Protein 1OZ2 (pdb70)

Nearest PDB structures (foldseek):
  2rhy-assembly1_A  TM=1.001E+00  e=2.347E-65  Homo sapiens
  2rjf-assembly1_A  TM=9.949E-01  e=1.001E-65  Homo sapiens
  2ri3-assembly1_A  TM=1.001E+00  e=9.176E-65  Homo sapiens
  2ri5-assembly1_A  TM=9.979E-01  e=1.183E-63  Homo sapiens
  2rhz-assembly1_A  TM=9.987E-01  e=1.485E-63  Homo sapiens

Organism: Homo sapiens (NCBI:txid9606)

GO terms:
  GO:0140128 histone H1 reader activity (F, IDA)
  GO:0140005 histone H4K20me2 reader activity (F, IDA)
  GO:0160267 histone H1K26me1 reader activity (F, IDA)
  GO:0160268 histone H1K26me2 reader activity (F, IDA)
  GO:0005515 protein binding (F, IPI)
  GO:0005654 nucleoplasm (C, TAS)
  GO:0005654 nucleoplasm (C, IDA)
  GO:0016604 nuclear body (C, IDA)
  GO:0005634 nucleus (C, IDA)
  GO:0031507 heterochromatin formation (P, IDA)
  GO:0045892 negative regulation of DNA-templated transcription (P, IMP)
  GO:0000785 chromatin (C, IDA)
  GO:0000793 condensed chromosome (C, IDA)
  GO:0003682 chromatin binding (F, IDA)
  GO:0031491 nucleosome binding (F, IDA)
  GO:0045652 regulation of megakaryocyte differentiation (P, IDA)
  GO:0045892 negative regulation of DNA-templated transcription (P, IDA)
  GO:0140719 constitutive heterochromatin formation (P, IDA)
  GO:0030097 hemopoiesis (P, IEP)
  GO:0006325 chromatin organization (P, IDA)

InterPro domains:
  IPR002515 Zinc finger, C2H2C-type [PF01530] (621-649)
  IPR002515 Zinc finger, C2H2C-type [PS51802] (613-656)
  IPR004092 Mbt repeat domain [PF02820] (310-378)
  IPR004092 Mbt repeat domain [PF02820] (417-484)
  IPR004092 Mbt repeat domain [PF02820] (521-587)
  IPR004092 Mbt repeat domain [PS51079] (274-374)
  IPR004092 Mbt repeat domain [PS51079] (382-481)
  IPR004092 Mbt repeat domain [PS51079] (490-585)
  IPR004092 Mbt repeat domain [SM00561] (274-374)
  IPR004092 Mbt repeat domain [SM00561] (382-481)
  IPR004092 Mbt repeat domain [SM00561] (490-585)
  IPR036060 Zinc finger, C2H2C-type superfamily [SSF103637] (619-657)
  IPR047361 Lethal(3)malignant brain tumor-like protein 1, first MBT repeat [cd20131] (293-401)
  IPR047362 Lethal(3)malignant brain tumor-like protein 1, third MBT repeat [cd20137] (513-587)
  IPR050548 Polycomb group and chromatin remodeling factors [PTHR12247] (184-776)

B-factor: mean 22.18, std 12.82, range [8.25, 94.45]

Structure (mmCIF, N/CA/C/O backbone):
data_1OZ2
#
_entry.id   1OZ2
#
_cell.length_a   86.680
_cell.length_b   93.403
_cell.length_c   58.578
_cell.angle_alpha   90.00
_cell.angle_beta   90.00
_cell.angle_gamma   90.00
#
_symmetry.space_group_name_H-M   'P 21 21 2'
#
loop_
_entity.id
_entity.type
_entity.pdbx_description
1 polymer 'Lethal(3)malignant brain tumor-like protein'
2 non-polymer 'SULFATE ION'
3 non-polymer '2-(N-MORPHOLINO)-ETHANESULFONIC ACID'
4 water water
#
loop_
_atom_site.group_PDB
_atom_site.id
_atom_site.type_symbol
_atom_site.label_atom_id
_atom_site.label_alt_id
_atom_site.label_comp_id
_atom_site.label_asym_id
_atom_site.label_entity_id
_atom_site.label_seq_id
_atom_site.pdbx_PDB_ins_code
_atom_site.Cartn_x
_atom_site.Cartn_y
_atom_site.Cartn_z
_atom_site.occupancy
_atom_site.B_iso_or_equiv
_atom_site.auth_seq_id
_atom_site.auth_comp_id
_atom_site.auth_asym_id
_atom_site.auth_atom_id
_atom_site.pdbx_PDB_model_num
ATOM 1 N N . GLU A 1 8 ? -26.138 15.168 0.193 1.00 39.10 204 GLU A N 1
ATOM 2 C CA . GLU A 1 8 ? -26.129 14.098 1.226 1.00 38.42 204 GLU A CA 1
ATOM 3 C C . GLU A 1 8 ? -24.729 13.965 1.844 1.00 36.58 204 GLU A C 1
ATOM 4 O O . GLU A 1 8 ? -24.367 12.922 2.406 1.00 37.23 204 GLU A O 1
ATOM 10 N N . CYS A 1 9 ? -23.953 15.043 1.762 1.00 33.65 205 CYS A N 1
ATOM 11 C CA . CYS A 1 9 ? -22.560 14.983 2.180 1.00 31.52 205 CYS A CA 1
ATOM 12 C C . CYS A 1 9 ? -22.449 15.082 3.686 1.00 27.57 205 CYS A C 1
ATOM 13 O O . CYS A 1 9 ? -23.291 15.674 4.356 1.00 26.61 205 CYS A O 1
ATOM 16 N N . TRP A 1 10 ? -21.379 14.515 4.223 1.00 24.24 206 TRP A N 1
ATOM 17 C CA . TRP A 1 10 ? -21.212 14.457 5.664 1.00 20.96 206 TRP A CA 1
ATOM 18 C C . TRP A 1 10 ? -20.864 15.822 6.219 1.00 18.74 206 TRP A C 1
ATOM 19 O O . TRP A 1 10 ? -19.989 16.504 5.709 1.00 19.90 206 TRP A O 1
ATOM 30 N N . SER A 1 11 ? -21.533 16.232 7.296 1.00 15.97 207 SER A N 1
ATOM 31 C CA . SER A 1 11 ? -21.173 17.435 8.003 1.00 15.52 207 SER A CA 1
ATOM 32 C C . SER A 1 11 ? -21.215 17.227 9.510 1.00 14.05 207 SER A C 1
ATOM 33 O O . SER A 1 11 ? -22.025 16.464 10.023 1.00 13.05 207 SER A O 1
ATOM 36 N N . TRP A 1 12 ? -20.328 17.921 10.201 1.00 14.95 208 TRP A N 1
ATOM 37 C CA . TRP A 1 12 ? -20.365 17.904 11.652 1.00 14.32 208 TRP A CA 1
ATOM 38 C C . TRP A 1 12 ? -21.686 18.377 12.204 1.00 15.41 208 TRP A C 1
ATOM 39 O O . TRP A 1 12 ? -22.223 17.755 13.120 1.00 14.61 208 TRP A O 1
ATOM 50 N N . GLU A 1 13 ? -22.228 19.477 11.661 1.00 15.67 209 GLU A N 1
ATOM 51 C CA . GLU A 1 13 ? -23.468 20.057 12.156 1.00 17.45 209 GLU A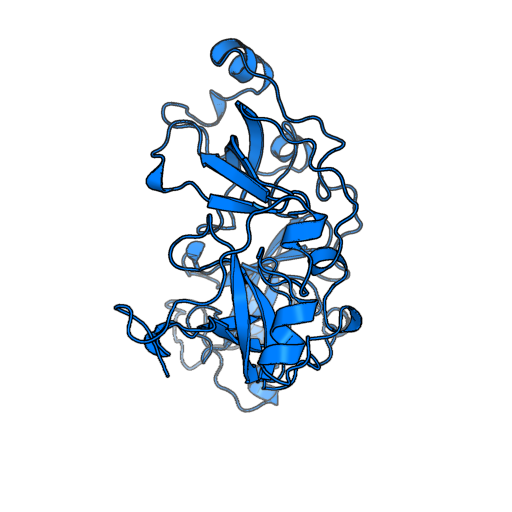 CA 1
ATOM 52 C C . GLU A 1 13 ? -24.575 19.009 12.131 1.00 15.88 209 GLU A C 1
ATOM 53 O O . GLU A 1 13 ? -25.305 18.812 13.118 1.00 16.48 209 GLU A O 1
ATOM 59 N N . SER A 1 14 ? -24.644 18.252 11.048 1.00 14.85 210 SER A N 1
ATOM 60 C CA . SER A 1 14 ? -25.715 17.289 10.922 1.00 14.76 210 SER A CA 1
ATOM 61 C C . SER A 1 14 ? -25.470 16.101 11.821 1.00 14.26 210 SER A C 1
ATOM 62 O O . SER A 1 14 ? -26.389 15.528 12.395 1.00 15.11 210 SER A O 1
ATOM 65 N N . TYR A 1 15 ? -24.209 15.683 11.909 1.00 13.16 211 TYR A N 1
ATOM 66 C CA . TYR A 1 15 ? -23.877 14.546 12.751 1.00 11.83 211 TYR A CA 1
ATOM 67 C C . TYR A 1 15 ? -24.178 14.767 14.220 1.00 12.58 211 TYR A C 1
ATOM 68 O O . TYR A 1 15 ? -24.705 13.875 14.871 1.00 11.95 211 TYR A O 1
ATOM 77 N N . LEU A 1 16 ? -23.873 15.937 14.737 1.00 11.66 212 LEU A N 1
ATOM 78 C CA . LEU A 1 16 ? -24.181 16.265 16.119 1.00 12.40 212 LEU A CA 1
ATOM 79 C C . LEU A 1 16 ? -25.647 16.198 16.384 1.00 12.38 212 LEU A C 1
ATOM 80 O O . LEU A 1 16 ? -26.084 15.774 17.449 1.00 11.99 212 LEU A O 1
ATOM 85 N N . GLU A 1 17 ? -26.476 16.646 15.416 1.00 11.51 213 GLU A N 1
ATOM 86 C CA . GLU A 1 17 ? -27.900 16.540 15.574 1.00 12.24 213 GLU A CA 1
ATOM 87 C C . GLU A 1 17 ? -28.397 15.103 15.571 1.00 11.76 213 GLU A C 1
ATOM 88 O O . GLU A 1 17 ? -29.227 14.736 16.383 1.00 14.72 213 GLU A O 1
ATOM 94 N N . GLU A 1 18 ? -27.827 14.287 14.698 1.00 13.03 214 GLU A N 1
ATOM 95 C CA . GLU A 1 18 ? -28.205 12.891 14.581 1.00 13.21 214 GLU A CA 1
ATOM 96 C C . GLU A 1 18 ? -27.840 12.128 15.855 1.00 14.07 214 GLU A C 1
ATOM 97 O O . GLU A 1 18 ? -28.579 11.239 16.282 1.00 16.10 214 GLU A O 1
ATOM 103 N N . GLN A 1 19 ? -26.707 12.478 16.456 1.00 12.81 215 GLN A N 1
ATOM 104 C CA . GLN A 1 19 ? -26.148 11.732 17.571 1.00 13.23 215 GLN A CA 1
ATOM 105 C C . GLN A 1 19 ? -26.503 12.293 18.953 1.00 13.15 215 GLN A C 1
ATOM 106 O O . GLN A 1 19 ? -26.207 11.666 19.977 1.00 13.73 215 GLN A O 1
ATOM 112 N N . LYS A 1 20 ? -27.097 13.489 18.947 1.00 12.07 216 LYS A N 1
ATOM 113 C CA . LYS A 1 20 ? -27.304 14.314 20.159 1.00 11.43 216 LYS A CA 1
ATOM 114 C C . LYS A 1 20 ? -25.969 14.392 20.903 1.00 10.92 216 LYS A C 1
ATOM 115 O O . LYS A 1 20 ? -25.836 14.038 22.054 1.00 10.46 216 LYS A O 1
ATOM 121 N N . ALA A 1 21 ? -24.968 14.923 20.204 1.00 9.66 217 ALA A N 1
ATOM 122 C CA . ALA A 1 21 ? -23.616 14.964 20.705 1.00 10.03 217 ALA A CA 1
ATOM 123 C C . ALA A 1 21 ? -23.098 16.364 20.714 1.00 10.43 217 ALA A C 1
ATOM 124 O O . ALA A 1 21 ? -23.713 17.291 20.154 1.00 11.25 217 ALA A O 1
ATOM 126 N N . ILE A 1 22 ? -21.959 16.542 21.377 1.00 9.52 218 ILE A N 1
ATOM 127 C CA . ILE A 1 22 ? -21.268 17.833 21.431 1.00 11.44 218 ILE A CA 1
ATOM 128 C C . ILE A 1 22 ? -19.831 17.687 20.990 1.00 10.89 218 ILE A C 1
ATOM 129 O O . ILE A 1 22 ? -19.244 16.588 21.093 1.00 11.61 218 ILE A O 1
ATOM 134 N N . THR A 1 23 ? -19.246 18.791 20.530 1.00 12.00 219 THR A N 1
ATOM 135 C CA . THR A 1 23 ? -17.823 18.776 20.194 1.00 11.21 219 THR A CA 1
ATOM 136 C C . THR A 1 23 ? -17.008 19.241 21.378 1.00 11.48 219 THR A C 1
ATOM 137 O O . THR A 1 23 ? -17.471 19.984 22.228 1.00 12.46 219 THR A O 1
ATOM 141 N N . ALA A 1 24 ? -15.752 18.820 21.397 1.00 10.40 220 ALA A N 1
ATOM 142 C CA . ALA A 1 24 ? -14.756 19.490 22.232 1.00 10.67 220 ALA A CA 1
ATOM 143 C C . ALA A 1 24 ? -14.564 20.923 21.755 1.00 11.37 220 ALA A C 1
ATOM 144 O O . ALA A 1 24 ? -14.187 21.118 20.598 1.00 9.89 220 ALA A O 1
ATOM 146 N N . PRO A 1 25 ? -14.852 21.937 22.592 1.00 10.87 221 PRO A N 1
ATOM 147 C CA . PRO A 1 25 ? -14.574 23.302 22.194 1.00 10.66 221 PRO A CA 1
ATOM 148 C C . PRO A 1 25 ? -13.156 23.549 21.729 1.00 10.21 221 PRO A C 1
ATOM 149 O O . PRO A 1 25 ? -12.213 22.980 22.257 1.00 10.64 221 PRO A O 1
ATOM 153 N N . VAL A 1 26 ? -13.032 24.459 20.768 1.00 11.53 222 VAL A N 1
ATOM 154 C CA . VAL A 1 26 ? -11.744 24.916 20.276 1.00 11.54 222 VAL A CA 1
ATOM 155 C C . VAL A 1 26 ? -10.859 25.376 21.422 1.00 12.21 222 VAL A C 1
ATOM 156 O O . VAL A 1 26 ? -9.650 25.088 21.406 1.00 12.17 222 VAL A O 1
ATOM 160 N N . SER A 1 27 ? -11.424 25.990 22.459 1.00 11.51 223 SER A N 1
ATOM 161 C CA . SER A 1 27 ? -10.636 26.475 23.599 1.00 11.54 223 SER A CA 1
ATOM 162 C C . SER A 1 27 ? -9.898 25.424 24.393 1.00 12.49 223 SER A C 1
ATOM 163 O O . SER A 1 27 ? -8.970 25.736 25.144 1.00 14.56 223 SER A O 1
ATOM 166 N N . LEU A 1 28 ? -10.265 24.162 24.205 1.00 11.29 224 LEU A N 1
ATOM 167 C CA . LEU A 1 28 ? -9.600 23.061 24.926 1.00 12.13 224 LEU A CA 1
ATOM 168 C C . LEU A 1 28 ? -8.272 22.672 24.287 1.00 12.09 224 LEU A C 1
ATOM 169 O O . LEU A 1 28 ? -7.494 21.940 24.888 1.00 14.99 224 LEU A O 1
ATOM 174 N N . PHE A 1 29 ? -8.065 23.083 23.053 1.00 11.08 225 PHE A N 1
ATOM 175 C CA . PHE A 1 29 ? -6.897 22.716 22.249 1.00 10.88 225 PHE A CA 1
ATOM 176 C C . PHE A 1 29 ? -5.812 23.756 22.355 1.00 12.20 225 PHE A C 1
ATOM 177 O O . PHE A 1 29 ? -6.084 24.964 22.583 1.00 13.58 225 PHE A O 1
ATOM 185 N N . GLN A 1 30 ? -4.568 23.340 22.129 1.00 11.89 226 GLN A N 1
ATOM 186 C CA . GLN A 1 30 ? -3.498 24.300 21.902 1.00 13.79 226 GLN A CA 1
ATOM 187 C C . GLN A 1 30 ? -3.731 25.033 20.598 1.00 12.01 226 GLN A C 1
ATOM 188 O O . GLN A 1 30 ? -4.290 24.475 19.637 1.00 13.84 226 GLN A O 1
ATOM 194 N N . ASP A 1 31 ? -3.280 26.265 20.532 1.00 13.02 227 ASP A N 1
ATOM 195 C CA . ASP A 1 31 ? -3.411 27.054 19.320 1.00 14.72 227 ASP A CA 1
ATOM 196 C C . ASP A 1 31 ? -2.838 26.299 18.117 1.00 13.72 227 ASP A C 1
ATOM 197 O O . ASP A 1 31 ? -3.436 26.268 17.059 1.00 14.44 227 ASP A O 1
ATOM 202 N N . SER A 1 32 ? -1.719 25.618 18.276 1.00 12.64 228 SER A N 1
ATOM 203 C CA . SER A 1 32 ? -1.101 24.900 17.145 1.00 12.72 228 SER A CA 1
ATOM 204 C C . SER A 1 32 ? -1.911 23.720 16.643 1.00 11.87 228 SER A C 1
ATOM 205 O O . SER A 1 32 ? -1.826 23.362 15.475 1.00 12.69 228 SER A O 1
ATOM 208 N N . GLN A 1 33 ? -2.730 23.135 17.518 1.00 11.59 229 GLN A N 1
ATOM 209 C CA . GLN A 1 33 ? -3.633 22.042 17.098 1.00 11.77 229 GLN A CA 1
ATOM 210 C C . GLN A 1 33 ? -4.855 22.600 16.386 1.00 12.43 229 GLN A C 1
ATOM 211 O O . GLN A 1 33 ? -5.481 21.895 15.592 1.00 11.51 229 GLN A O 1
ATOM 217 N N . ALA A 1 34 ? -5.275 23.794 16.743 1.00 11.79 230 ALA A N 1
ATOM 218 C CA . ALA A 1 34 ? -6.528 24.344 16.270 1.00 12.62 230 ALA A CA 1
ATOM 219 C C . ALA A 1 34 ? -6.364 25.173 15.017 1.00 13.57 230 ALA A C 1
ATOM 220 O O . ALA A 1 34 ? -7.335 25.322 14.266 1.00 15.34 230 ALA A O 1
ATOM 222 N N . VAL A 1 35 ? -5.214 25.809 14.809 1.00 11.80 231 VAL A N 1
ATOM 223 C CA . VAL A 1 35 ? -5.069 26.799 13.747 1.00 12.64 231 VAL A CA 1
ATOM 224 C C . VAL A 1 35 ? -5.395 26.198 12.354 1.00 13.38 231 VAL A C 1
ATOM 225 O O . VAL A 1 35 ? -4.765 25.230 11.938 1.00 12.42 231 VAL A O 1
ATOM 229 N N . THR A 1 36 ? -6.351 26.811 11.642 1.00 13.75 232 THR A N 1
ATOM 230 C CA . THR A 1 36 ? -6.686 26.374 10.305 1.00 14.92 232 THR A CA 1
ATOM 231 C C . THR A 1 36 ? -6.445 27.374 9.198 1.00 16.02 232 THR A C 1
ATOM 232 O O . THR A 1 36 ? -6.573 27.002 8.032 1.00 17.65 232 THR A O 1
ATOM 236 N N . HIS A 1 37 ? -6.135 28.618 9.524 1.00 16.26 233 HIS A N 1
ATOM 237 C CA . HIS A 1 37 ? -5.992 29.642 8.487 1.00 17.43 233 HIS A CA 1
ATOM 238 C C . HIS A 1 37 ? -4.601 29.782 7.874 1.00 16.97 233 HIS A C 1
ATOM 239 O O . HIS A 1 37 ? -4.376 30.648 7.017 1.00 18.55 233 HIS A O 1
ATOM 246 N N . ASN A 1 38 ? -3.643 28.972 8.312 1.00 16.20 234 ASN A N 1
ATOM 247 C CA . ASN A 1 38 ? -2.312 29.090 7.755 1.00 16.40 234 ASN A CA 1
ATOM 248 C C . ASN A 1 38 ? -2.245 28.378 6.404 1.00 16.91 234 ASN A C 1
ATOM 249 O O . ASN A 1 38 ? -2.768 27.292 6.220 1.00 17.80 234 ASN A O 1
ATOM 254 N N . LYS A 1 39 ? -1.473 28.934 5.493 1.00 17.68 235 LYS A N 1
ATOM 255 C CA . LYS A 1 39 ? -1.235 28.285 4.228 1.00 18.68 235 LYS A CA 1
ATOM 256 C C . LYS A 1 39 ? -0.167 27.201 4.392 1.00 18.43 235 LYS A C 1
ATOM 257 O O . LYS A 1 39 ? 0.812 27.366 5.105 1.00 19.13 235 LYS A O 1
ATOM 263 N N . ASN A 1 40 ? -0.402 26.073 3.753 1.00 17.65 236 ASN A N 1
ATOM 264 C CA . ASN A 1 40 ? 0.641 25.038 3.592 1.00 16.86 236 ASN A CA 1
ATOM 265 C C . ASN A 1 40 ? 1.347 25.298 2.270 1.00 17.12 236 ASN A C 1
ATOM 266 O O . ASN A 1 40 ? 0.814 24.984 1.215 1.00 17.46 236 ASN A O 1
ATOM 271 N N . GLY A 1 41 ? 2.558 25.863 2.349 1.00 16.61 237 GLY A N 1
ATOM 272 C CA . GLY A 1 41 ? 3.347 26.229 1.194 1.00 18.33 237 GLY A CA 1
ATOM 273 C C . GLY A 1 41 ? 4.287 25.151 0.721 1.00 18.15 237 GLY A C 1
ATOM 274 O O . GLY A 1 41 ? 5.047 25.360 -0.235 1.00 19.70 237 GLY A O 1
ATOM 275 N N . PHE A 1 42 ? 4.313 24.010 1.407 1.00 17.04 238 PHE A N 1
ATOM 276 C CA . PHE A 1 42 ? 5.192 22.934 0.995 1.00 16.15 238 PHE A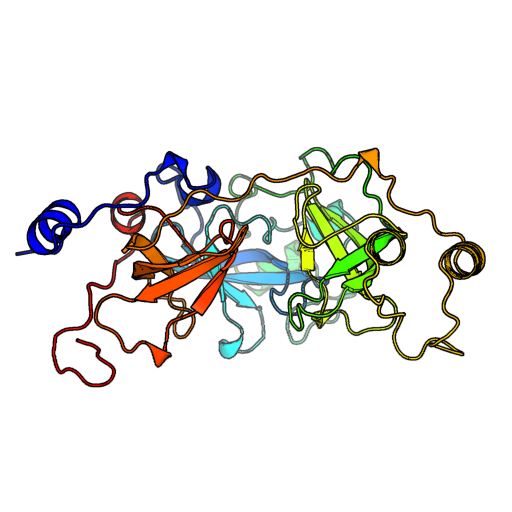 CA 1
ATOM 277 C C . PHE A 1 42 ? 4.662 22.313 -0.300 1.00 16.62 238 PHE A C 1
ATOM 278 O O . PHE A 1 42 ? 3.444 22.106 -0.486 1.00 17.72 238 PHE A O 1
ATOM 286 N N . LYS A 1 43 ? 5.582 21.939 -1.168 1.00 15.83 239 LYS A N 1
ATOM 287 C CA . LYS A 1 43 ? 5.244 21.314 -2.439 1.00 15.96 239 LYS A CA 1
ATOM 288 C C . LYS A 1 43 ? 6.017 20.023 -2.638 1.00 15.98 239 LYS A C 1
ATOM 289 O O . LYS A 1 43 ? 7.130 19.871 -2.152 1.00 14.06 239 LYS A O 1
ATOM 295 N N . LEU A 1 44 ? 5.439 19.110 -3.405 1.00 16.45 240 LEU A N 1
ATOM 296 C CA . LEU A 1 44 ? 6.060 17.852 -3.733 1.00 17.38 240 LEU A CA 1
ATOM 297 C C . LEU A 1 44 ? 7.476 18.090 -4.279 1.00 16.03 240 LEU A C 1
ATOM 298 O O . LEU A 1 44 ? 7.692 18.941 -5.142 1.00 17.00 240 LEU A O 1
ATOM 303 N N . GLY A 1 45 ? 8.442 17.372 -3.700 1.00 14.97 241 GLY A N 1
ATOM 304 C CA . GLY A 1 45 ? 9.820 17.355 -4.149 1.00 14.12 241 GLY A CA 1
ATOM 305 C C . GLY A 1 45 ? 10.743 18.298 -3.390 1.00 13.30 241 GLY A C 1
ATOM 306 O O . GLY A 1 45 ? 11.963 18.209 -3.553 1.00 14.23 241 GLY A O 1
ATOM 307 N N . MET A 1 46 ? 10.187 19.242 -2.642 1.00 12.11 242 MET A N 1
ATOM 308 C CA . MET A 1 46 ? 11.006 20.164 -1.854 1.00 11.92 242 MET A CA 1
ATOM 309 C C . MET A 1 46 ? 11.827 19.396 -0.836 1.00 11.04 242 MET A C 1
ATOM 310 O O . MET A 1 46 ? 11.349 18.440 -0.247 1.00 11.02 242 MET A O 1
ATOM 315 N N . LYS A 1 47 ? 13.034 19.840 -0.597 1.00 11.03 243 LYS A N 1
ATOM 316 C CA . LYS A 1 47 ? 13.916 19.188 0.340 1.00 10.86 243 LYS A CA 1
ATOM 317 C C . LYS A 1 47 ? 14.102 20.021 1.596 1.00 11.45 243 LYS A C 1
ATOM 318 O O . LYS A 1 47 ? 14.027 21.242 1.570 1.00 12.37 243 LYS A O 1
ATOM 324 N N . LEU A 1 48 ? 14.373 19.361 2.699 1.00 11.32 244 LEU A N 1
ATOM 325 C CA . LEU A 1 48 ? 14.530 20.046 3.986 1.00 11.44 244 LEU A CA 1
ATOM 326 C C . LEU A 1 48 ? 15.269 19.119 4.955 1.00 11.66 244 LEU A C 1
ATOM 327 O O . LEU A 1 48 ? 15.775 18.037 4.540 1.00 11.39 244 LEU A O 1
ATOM 332 N N . GLU A 1 49 ? 15.301 19.492 6.229 1.00 12.25 245 GLU A N 1
ATOM 333 C CA . GLU A 1 49 ? 15.979 18.725 7.261 1.00 11.82 245 GLU A CA 1
ATOM 334 C C . GLU A 1 49 ? 14.958 18.397 8.337 1.00 12.71 245 GLU A C 1
ATOM 335 O O . GLU A 1 49 ? 13.994 19.121 8.544 1.00 12.26 245 GLU A O 1
ATOM 341 N N . GLY A 1 50 ? 15.172 17.325 9.060 1.00 10.70 246 GLY A N 1
ATOM 342 C CA . GLY A 1 50 ? 14.250 17.045 10.170 1.00 11.63 246 GLY A CA 1
ATOM 343 C C . GLY A 1 50 ? 14.729 15.947 11.084 1.00 11.69 246 GLY A C 1
ATOM 344 O O . GLY A 1 50 ? 15.629 15.187 10.740 1.00 12.76 246 GLY A O 1
ATOM 345 N N . ILE A 1 51 ? 14.135 15.867 12.262 1.00 13.50 247 ILE A N 1
ATOM 346 C CA . ILE A 1 51 ? 14.420 14.785 13.164 1.00 13.81 247 ILE A CA 1
ATOM 347 C C . ILE A 1 51 ? 13.823 13.483 12.653 1.00 12.43 247 ILE A C 1
ATOM 348 O O . ILE A 1 51 ? 12.782 13.452 12.009 1.00 13.75 247 ILE A O 1
ATOM 353 N N . ASP A 1 52 ? 14.486 12.384 12.963 1.00 12.83 248 ASP A N 1
ATOM 354 C CA . ASP A 1 52 ? 13.869 11.077 12.806 1.00 12.00 248 ASP A CA 1
ATOM 355 C C . ASP A 1 52 ? 12.923 10.885 13.968 1.00 13.31 248 ASP A C 1
ATOM 356 O O . ASP A 1 52 ? 13.376 10.806 15.097 1.00 13.54 248 ASP A O 1
ATOM 361 N N . PRO A 1 53 ? 11.635 10.782 13.734 1.00 14.12 249 PRO A N 1
ATOM 362 C CA . PRO A 1 53 ? 10.678 10.717 14.874 1.00 15.79 249 PRO A CA 1
ATOM 363 C C . PRO A 1 53 ? 10.892 9.462 15.723 1.00 16.90 249 PRO A C 1
ATOM 364 O O . PRO A 1 53 ? 10.398 9.462 16.852 1.00 17.94 249 PRO A O 1
ATOM 368 N N . GLN A 1 54 ? 11.510 8.412 15.181 1.00 16.07 250 GLN A N 1
ATOM 369 C CA . GLN A 1 54 ? 11.768 7.222 15.985 1.00 17.62 250 GLN A CA 1
ATOM 370 C C . GLN A 1 54 ? 13.181 7.151 16.498 1.00 17.93 250 GLN A C 1
ATOM 371 O O . GLN A 1 54 ? 13.594 6.139 17.070 1.00 18.63 250 GLN A O 1
ATOM 377 N N . HIS A 1 55 ? 13.976 8.194 16.256 1.00 16.43 251 HIS A N 1
ATOM 378 C CA . HIS A 1 55 ? 15.345 8.282 16.763 1.00 15.35 251 HIS A CA 1
ATOM 379 C C . HIS A 1 55 ? 15.655 9.779 16.928 1.00 16.05 251 HIS A C 1
ATOM 380 O O . HIS A 1 55 ? 16.388 10.393 16.144 1.00 15.30 251 HIS A O 1
ATOM 387 N N . PRO A 1 56 ? 14.956 10.388 17.883 1.00 16.72 252 PRO A N 1
ATOM 388 C CA . PRO A 1 56 ? 14.764 11.830 17.871 1.00 16.37 252 PRO A CA 1
ATOM 389 C C . PRO A 1 56 ? 15.982 12.722 18.110 1.00 15.38 252 PRO A C 1
ATOM 390 O O . PRO A 1 56 ? 15.857 13.920 17.981 1.00 16.35 252 PRO A O 1
ATOM 394 N N . SER A 1 57 ? 17.129 12.140 18.427 1.00 14.39 253 SER A N 1
ATOM 395 C CA . SER A 1 57 ? 18.379 12.881 18.527 1.00 14.19 253 SER A CA 1
ATOM 396 C C . SER A 1 57 ? 19.039 13.088 17.173 1.00 14.92 253 SER A C 1
ATOM 397 O O . SER A 1 57 ? 20.031 13.820 17.092 1.00 16.53 253 SER A O 1
ATOM 400 N N . MET A 1 58 ? 18.546 12.390 16.143 1.00 13.95 254 MET A N 1
ATOM 401 C CA . MET A 1 58 ? 19.202 12.356 14.821 1.00 13.62 254 MET A CA 1
ATOM 402 C C . MET A 1 58 ? 18.454 13.195 13.780 1.00 12.74 254 MET A C 1
ATOM 403 O O . MET A 1 58 ? 17.217 13.223 13.762 1.00 14.19 254 MET A O 1
ATOM 408 N N . TYR A 1 59 ? 19.204 13.812 12.878 1.00 12.74 255 TYR A N 1
ATOM 409 C CA . TYR A 1 59 ? 18.684 14.685 11.848 1.00 12.48 255 TYR A CA 1
ATOM 410 C C . TYR A 1 59 ? 19.010 14.106 10.493 1.00 12.46 255 TYR A C 1
ATOM 411 O O . TYR A 1 59 ? 20.129 13.620 10.249 1.00 14.18 255 TYR A O 1
ATOM 420 N N . PHE A 1 60 ? 18.049 14.117 9.594 1.00 11.22 256 PHE A N 1
ATOM 421 C CA . PHE A 1 60 ? 18.213 13.581 8.229 1.00 11.22 256 PHE A CA 1
ATOM 422 C C . PHE A 1 60 ? 17.717 14.573 7.183 1.00 11.47 256 PHE A C 1
ATOM 423 O O . PHE A 1 60 ? 16.971 15.486 7.480 1.00 11.32 256 PHE A O 1
ATOM 431 N N . ILE A 1 61 ? 18.155 14.376 5.950 1.00 11.21 257 ILE A N 1
ATOM 432 C CA . ILE A 1 61 ? 17.589 15.016 4.764 1.00 11.26 257 ILE A CA 1
ATOM 433 C C . ILE A 1 61 ? 16.305 14.345 4.372 1.00 11.09 257 ILE A C 1
ATOM 434 O O . ILE A 1 61 ? 16.221 13.136 4.241 1.00 11.24 257 ILE A O 1
ATOM 439 N N . LEU A 1 62 ? 15.284 15.168 4.206 1.00 11.71 258 LEU A N 1
ATOM 440 C CA . LEU A 1 62 ? 13.922 14.767 3.884 1.00 10.81 258 LEU A CA 1
ATOM 441 C C . LEU A 1 62 ? 13.375 15.432 2.646 1.00 12.19 258 LEU A C 1
ATOM 442 O O . LEU A 1 62 ? 13.697 16.593 2.352 1.00 12.14 258 LEU A O 1
ATOM 447 N N . THR A 1 63 ? 12.492 14.734 1.961 1.00 10.23 259 THR A N 1
ATOM 448 C CA . THR A 1 63 ? 11.805 15.265 0.799 1.00 12.14 259 THR A CA 1
ATOM 449 C C . THR A 1 63 ? 10.321 15.180 1.060 1.00 12.00 259 THR A C 1
ATOM 450 O O . THR A 1 63 ? 9.803 14.191 1.595 1.00 11.63 259 THR A O 1
ATOM 454 N N . VAL A 1 64 ? 9.614 16.196 0.609 1.00 11.46 260 VAL A N 1
ATOM 455 C CA . VAL A 1 64 ? 8.151 16.191 0.597 1.00 11.47 260 VAL A CA 1
ATOM 456 C C . VAL A 1 64 ? 7.630 15.224 -0.443 1.00 13.19 260 VAL A C 1
ATOM 457 O O . VAL A 1 64 ? 7.821 15.395 -1.649 1.00 12.57 260 VAL A O 1
ATOM 461 N N . ALA A 1 65 ? 7.012 14.147 0.027 1.00 11.89 261 ALA A N 1
ATOM 462 C CA . ALA A 1 65 ? 6.491 13.119 -0.848 1.00 13.50 261 ALA A CA 1
ATOM 463 C C . ALA A 1 65 ? 5.037 13.245 -1.158 1.00 14.67 261 ALA A C 1
ATOM 464 O O . ALA A 1 65 ? 4.554 12.615 -2.107 1.00 16.30 261 ALA A O 1
ATOM 466 N N . GLU A 1 66 ? 4.302 13.985 -0.333 1.00 13.40 262 GLU A N 1
ATOM 467 C CA . GLU A 1 66 ? 2.873 14.163 -0.529 1.00 13.26 262 GLU A CA 1
ATOM 468 C C . GLU A 1 66 ? 2.439 15.374 0.266 1.00 12.85 262 GLU A C 1
ATOM 469 O O . GLU A 1 66 ? 2.958 15.602 1.345 1.00 11.98 262 GLU A O 1
ATOM 475 N N . VAL A 1 67 ? 1.464 16.096 -0.249 1.00 15.12 263 VAL A N 1
ATOM 476 C CA . VAL A 1 67 ? 0.863 17.191 0.476 1.00 16.57 263 VAL A CA 1
ATOM 477 C C . VAL A 1 67 ? -0.642 16.861 0.568 1.00 17.17 263 VAL A C 1
ATOM 478 O O . VAL A 1 67 ? -1.275 16.426 -0.429 1.00 18.25 263 VAL A O 1
ATOM 482 N N . CYS A 1 68 ? -1.222 17.084 1.749 1.00 15.66 264 CYS A N 1
ATOM 483 C CA . CYS A 1 68 ? -2.665 16.867 1.957 1.00 14.96 264 CYS A CA 1
ATOM 484 C C . CYS A 1 68 ? -3.149 17.896 2.992 1.00 12.80 264 CYS A C 1
ATOM 485 O O . CYS A 1 68 ? -2.787 17.794 4.168 1.00 12.65 264 CYS A O 1
ATOM 488 N N . GLY A 1 69 ? -3.927 18.881 2.575 1.00 12.89 265 GLY A N 1
ATOM 489 C CA . GLY A 1 69 ? -4.342 19.948 3.484 1.00 13.16 265 GLY A CA 1
ATOM 490 C C . GLY A 1 69 ? -3.118 20.615 4.104 1.00 13.04 265 GLY A C 1
ATOM 491 O O . GLY A 1 69 ? -2.215 21.080 3.378 1.00 14.24 265 GLY A O 1
ATOM 492 N N . TYR A 1 70 ? -3.139 20.655 5.428 1.00 11.80 266 TYR A N 1
ATOM 493 C CA . TYR A 1 70 ? -2.103 21.273 6.236 1.00 12.31 266 TYR A CA 1
ATOM 494 C C . TYR A 1 70 ? -1.074 20.253 6.650 1.00 12.90 266 TYR A C 1
ATOM 495 O O . TYR A 1 70 ? -0.259 20.561 7.527 1.00 12.97 266 TYR A O 1
ATOM 504 N N . ARG A 1 71 ? -1.067 19.090 6.000 1.00 11.99 267 ARG A N 1
ATOM 505 C CA . ARG A 1 71 ? -0.150 18.025 6.346 1.00 12.43 267 ARG A CA 1
ATOM 506 C C . ARG A 1 71 ? 0.776 17.721 5.165 1.00 13.22 267 ARG A C 1
ATOM 507 O O . ARG A 1 71 ? 0.474 18.014 3.996 1.00 13.62 267 ARG A O 1
ATOM 515 N N . LEU A 1 72 ? 1.867 17.052 5.485 1.00 12.70 268 LEU A N 1
ATOM 516 C CA . LEU A 1 72 ? 2.808 16.559 4.490 1.00 13.34 268 LEU A CA 1
ATOM 517 C C . LEU A 1 72 ? 3.404 15.258 4.893 1.00 11.07 268 LEU A C 1
ATOM 518 O O . LEU A 1 72 ? 3.612 14.998 6.085 1.00 12.44 268 LEU A O 1
ATOM 523 N N . ARG A 1 73 ? 3.635 14.418 3.876 1.00 11.01 269 ARG A N 1
ATOM 524 C CA . ARG A 1 73 ? 4.341 13.186 4.056 1.00 11.49 269 ARG A CA 1
ATOM 525 C C . ARG A 1 73 ? 5.791 13.396 3.654 1.00 12.17 269 ARG A C 1
ATOM 526 O O . ARG A 1 73 ? 6.066 13.889 2.563 1.00 12.94 269 ARG A O 1
ATOM 534 N N . LEU A 1 74 ? 6.690 13.011 4.557 1.00 10.94 270 LEU A N 1
ATOM 535 C CA . LEU A 1 74 ? 8.134 13.215 4.389 1.00 11.70 270 LEU A CA 1
ATOM 536 C C . LEU A 1 74 ? 8.807 11.880 4.167 1.00 11.87 270 LEU A C 1
ATOM 537 O O . LEU A 1 74 ? 8.463 10.872 4.809 1.00 11.78 270 LEU A O 1
ATOM 542 N N . HIS A 1 75 ? 9.777 11.897 3.250 1.00 11.02 271 HIS A N 1
ATOM 543 C CA . HIS A 1 75 ? 10.577 10.731 2.842 1.00 11.85 271 HIS A CA 1
ATOM 544 C C . HIS A 1 75 ? 11.999 10.932 3.187 1.00 11.43 271 HIS A C 1
ATOM 545 O O . HIS A 1 75 ? 12.560 11.987 2.942 1.00 11.78 271 HIS A O 1
ATOM 552 N N . PHE A 1 76 ? 12.637 9.914 3.742 1.00 10.62 272 PHE A N 1
ATOM 553 C CA . PHE A 1 76 ? 14.072 9.968 4.060 1.00 10.52 272 PHE A CA 1
ATOM 554 C C . PHE A 1 76 ? 14.860 9.721 2.775 1.00 11.04 272 PHE A C 1
ATOM 555 O O . PHE A 1 76 ? 14.903 8.605 2.258 1.00 11.73 272 PHE A O 1
ATOM 563 N N . ASP A 1 77 ? 15.504 10.741 2.224 1.00 11.87 273 ASP A N 1
ATOM 564 C CA . ASP A 1 77 ? 16.263 10.601 0.969 1.00 11.69 273 ASP A CA 1
ATOM 565 C C . ASP A 1 77 ? 17.189 9.387 0.987 1.00 12.11 273 ASP A C 1
ATOM 566 O O . ASP A 1 77 ? 18.023 9.255 1.897 1.00 12.13 273 ASP A O 1
ATOM 571 N N . GLY A 1 78 ? 17.041 8.575 -0.057 1.00 13.07 274 GLY A N 1
ATOM 572 C CA . GLY A 1 78 ? 17.836 7.391 -0.301 1.00 14.14 274 GLY A CA 1
ATOM 573 C C . GLY A 1 78 ? 17.360 6.111 0.339 1.00 15.57 274 GLY A C 1
ATOM 574 O O . GLY A 1 78 ? 17.794 5.035 -0.055 1.00 17.99 274 GLY A O 1
ATOM 575 N N . TYR A 1 79 ? 16.459 6.242 1.297 1.00 14.23 275 TYR A N 1
ATOM 576 C CA . TYR A 1 79 ? 16.017 5.100 2.088 1.00 13.27 275 TYR A CA 1
ATOM 577 C C . TYR A 1 79 ? 14.636 4.653 1.634 1.00 13.91 275 TYR A C 1
ATOM 578 O O . TYR A 1 79 ? 13.964 5.290 0.808 1.00 15.45 275 TYR A O 1
ATOM 587 N N . SER A 1 80 ? 14.169 3.551 2.213 1.00 15.04 276 SER A N 1
ATOM 588 C CA . SER A 1 80 ? 12.899 2.952 1.848 1.00 16.95 276 SER A CA 1
ATOM 589 C C . SER A 1 80 ? 11.710 3.852 2.174 1.00 15.84 276 SER A C 1
ATOM 590 O O . SER A 1 80 ? 11.726 4.564 3.195 1.00 15.60 276 SER A O 1
ATOM 593 N N . GLU A 1 81 ? 10.676 3.773 1.349 1.00 16.20 277 GLU A N 1
ATOM 594 C CA . GLU A 1 81 ? 9.397 4.443 1.594 1.00 17.03 277 GLU A CA 1
ATOM 595 C C . GLU A 1 81 ? 8.706 3.930 2.874 1.00 16.14 277 GLU A C 1
ATOM 596 O O . GLU A 1 81 ? 7.836 4.602 3.406 1.00 15.57 277 GLU A O 1
ATOM 602 N N . CYS A 1 82 ? 9.115 2.774 3.396 1.00 16.48 278 CYS A N 1
ATOM 603 C CA . CYS A 1 82 ? 8.524 2.293 4.636 1.00 17.57 278 CYS A CA 1
ATOM 604 C C . CYS A 1 82 ? 8.725 3.205 5.826 1.00 15.69 278 CYS A C 1
ATOM 605 O O . CYS A 1 82 ? 7.928 3.193 6.755 1.00 17.24 278 CYS A O 1
ATOM 608 N N . HIS A 1 83 ? 9.758 4.065 5.772 1.00 13.72 279 HIS A N 1
ATOM 609 C CA . HIS A 1 83 ? 10.043 4.975 6.847 1.00 12.30 279 HIS A CA 1
ATOM 610 C C . HIS A 1 83 ? 9.322 6.322 6.703 1.00 10.90 279 HIS A C 1
ATOM 611 O O . HIS A 1 83 ? 9.483 7.166 7.547 1.00 11.80 279 HIS A O 1
ATOM 618 N N . ASP A 1 84 ? 8.596 6.529 5.626 1.00 11.01 280 ASP A N 1
ATOM 619 C CA . ASP A 1 84 ? 7.883 7.798 5.433 1.00 11.38 280 ASP A CA 1
ATOM 620 C C . ASP A 1 84 ? 6.955 8.078 6.619 1.00 11.08 280 ASP A C 1
ATOM 621 O O . ASP A 1 84 ? 6.373 7.138 7.214 1.00 13.77 280 ASP A O 1
ATOM 626 N N . PHE A 1 85 ? 6.747 9.363 6.892 1.00 11.76 281 PHE A N 1
ATOM 627 C CA . PHE A 1 85 ? 5.959 9.765 8.010 1.00 10.93 281 PHE A CA 1
ATOM 628 C C . PHE A 1 85 ? 5.266 11.079 7.708 1.00 11.06 281 PHE A C 1
ATOM 629 O O . PHE A 1 85 ? 5.727 11.846 6.877 1.00 12.32 281 PHE A O 1
ATOM 637 N N . TRP A 1 86 ? 4.192 11.345 8.438 1.00 11.92 282 TRP A N 1
ATOM 638 C CA . TRP A 1 86 ? 3.388 12.521 8.277 1.00 12.38 282 TRP A CA 1
ATOM 639 C C . TRP A 1 86 ? 3.631 13.519 9.392 1.00 12.40 282 TRP A C 1
ATOM 640 O O . TRP A 1 86 ? 3.687 13.159 10.565 1.00 13.64 282 TRP A O 1
ATOM 651 N N . VAL A 1 87 ? 3.685 14.800 9.007 1.00 12.80 283 VAL A N 1
ATOM 652 C CA . VAL A 1 87 ? 3.699 15.922 9.930 1.00 12.86 283 VAL A CA 1
ATOM 653 C C . VAL A 1 87 ? 2.734 16.985 9.478 1.00 12.43 283 VAL A C 1
ATOM 654 O O . VAL A 1 87 ? 2.256 16.989 8.344 1.00 14.64 283 VAL A O 1
ATOM 658 N N . ASN A 1 88 ? 2.418 17.903 10.390 1.00 11.74 284 ASN A N 1
ATOM 659 C CA . ASN A 1 88 ? 1.708 19.083 10.009 1.00 11.65 284 ASN A CA 1
ATOM 660 C C . ASN A 1 88 ? 2.719 20.154 9.534 1.00 11.79 284 ASN A C 1
ATOM 661 O O . ASN A 1 88 ? 3.866 20.138 9.954 1.00 12.06 284 ASN A O 1
ATOM 666 N N . ALA A 1 89 ? 2.255 21.152 8.760 1.00 12.83 285 ALA A N 1
ATOM 667 C CA . ALA A 1 89 ? 3.120 22.174 8.209 1.00 12.41 285 ALA A CA 1
ATOM 668 C C . ALA A 1 89 ? 3.703 23.096 9.273 1.00 12.29 285 ALA A C 1
ATOM 669 O O . ALA A 1 89 ? 4.673 23.831 8.995 1.00 14.27 285 ALA A O 1
ATOM 671 N N . ASN A 1 90 ? 3.083 23.121 10.453 1.00 12.65 286 ASN A N 1
ATOM 672 C CA . ASN A 1 90 ? 3.610 23.851 11.614 1.00 12.28 286 ASN A CA 1
ATOM 673 C C . ASN A 1 90 ? 4.418 23.003 12.601 1.00 11.75 286 ASN A C 1
ATOM 674 O O . ASN A 1 90 ? 4.645 23.397 13.738 1.00 13.47 286 ASN A O 1
ATOM 679 N N . SER A 1 91 ? 4.890 21.855 12.155 1.00 12.34 287 SER A N 1
ATOM 680 C CA . SER A 1 91 ? 5.752 21.019 12.952 1.00 12.72 287 SER A CA 1
ATOM 681 C C . SER A 1 91 ? 6.996 21.746 13.377 1.00 13.31 287 SER A C 1
ATOM 682 O O . SER A 1 91 ? 7.664 22.346 12.555 1.00 13.54 287 SER A O 1
ATOM 685 N N . PRO A 1 92 ? 7.362 21.563 14.655 1.00 14.24 288 PRO A N 1
ATOM 686 C CA . PRO A 1 92 ? 8.659 22.045 15.147 1.00 16.06 288 PRO A CA 1
ATOM 687 C C . PRO A 1 92 ? 9.828 21.078 14.867 1.00 15.10 288 PRO A C 1
ATOM 688 O O . PRO A 1 92 ? 10.977 21.402 15.277 1.00 15.91 288 PRO A O 1
ATOM 692 N N . ASP A 1 93 ? 9.558 19.926 14.248 1.00 14.44 289 ASP A N 1
ATOM 693 C CA . ASP A 1 93 ? 10.544 18.860 14.066 1.00 13.97 289 ASP A CA 1
ATOM 694 C C . ASP A 1 93 ? 11.173 18.882 12.701 1.00 13.54 289 ASP A C 1
ATOM 695 O O . ASP A 1 93 ? 11.833 17.922 12.326 1.00 14.86 289 ASP A O 1
ATOM 700 N N . ILE A 1 94 ? 10.951 19.942 11.951 1.00 13.05 290 ILE A N 1
ATOM 701 C CA . ILE A 1 94 ? 11.508 20.088 10.615 1.00 12.60 290 ILE A CA 1
ATOM 702 C C . ILE A 1 94 ? 12.150 21.459 10.534 1.00 12.85 290 ILE A C 1
ATOM 703 O O . ILE A 1 94 ? 11.761 22.390 11.257 1.00 13.29 290 ILE A O 1
ATOM 708 N N . HIS A 1 95 ? 13.141 21.568 9.669 1.00 12.62 291 HIS A N 1
ATOM 709 C CA . HIS A 1 95 ? 13.939 22.798 9.560 1.00 13.19 291 HIS A CA 1
ATOM 710 C C . HIS A 1 95 ? 14.392 23.007 8.109 1.00 13.91 291 HIS A C 1
ATOM 711 O O . HIS A 1 95 ? 14.508 22.062 7.351 1.00 12.05 291 HIS A O 1
ATOM 718 N N . PRO A 1 96 ? 14.718 24.242 7.722 1.00 13.90 292 PRO A N 1
ATOM 719 C CA . PRO A 1 96 ? 15.135 24.526 6.352 1.00 13.50 292 PRO A CA 1
ATOM 720 C C . PRO A 1 96 ? 16.554 24.045 6.109 1.00 14.39 292 PRO A C 1
ATOM 721 O O . PRO A 1 96 ? 17.366 23.906 7.024 1.00 14.86 292 PRO A O 1
ATOM 725 N N . ALA A 1 97 ? 16.851 23.767 4.848 1.00 14.07 293 ALA A N 1
ATOM 726 C CA . ALA A 1 97 ? 18.223 23.459 4.455 1.00 13.94 293 ALA A CA 1
ATOM 727 C C . ALA A 1 97 ? 19.191 24.500 5.027 1.00 13.74 293 ALA A C 1
ATOM 728 O O . ALA A 1 97 ? 18.975 25.711 4.911 1.00 14.91 293 ALA A O 1
ATOM 730 N N . GLY A 1 98 ? 20.285 24.009 5.595 1.00 14.77 294 GLY A N 1
ATOM 731 C CA . GLY A 1 98 ? 21.278 24.867 6.197 1.00 15.50 294 GLY A CA 1
ATOM 732 C C . GLY A 1 98 ? 21.175 24.979 7.701 1.00 15.39 294 GLY A C 1
ATOM 733 O O . GLY A 1 98 ? 22.075 25.516 8.373 1.00 17.63 294 GLY A O 1
ATOM 734 N N . TRP A 1 99 ? 20.103 24.430 8.257 1.00 14.47 295 TRP A N 1
ATOM 735 C CA . TRP A 1 99 ? 19.880 24.603 9.687 1.00 14.65 295 TRP A CA 1
ATOM 736 C C . TRP A 1 99 ? 20.900 23.846 10.512 1.00 15.20 295 TRP A C 1
ATOM 737 O O . TRP A 1 99 ? 21.411 24.397 11.496 1.00 14.91 295 TRP A O 1
ATOM 748 N N . PHE A 1 100 ? 21.211 22.608 10.164 1.00 16.38 296 PHE A N 1
ATOM 749 C CA . PHE A 1 100 ? 22.118 21.843 11.033 1.00 17.22 296 PHE A CA 1
ATOM 750 C C . PHE A 1 100 ? 23.511 22.500 11.056 1.00 18.77 296 PHE A C 1
ATOM 751 O O . PHE A 1 100 ? 24.152 22.533 12.092 1.00 18.06 296 PHE A O 1
ATOM 759 N N . GLU A 1 101 ? 23.936 23.080 9.934 1.00 20.06 297 GLU A N 1
ATOM 760 C CA . GLU A 1 101 ? 25.246 23.715 9.862 1.00 22.46 297 GLU A CA 1
ATOM 761 C C . GLU A 1 101 ? 25.255 24.960 10.729 1.00 22.94 297 GLU A C 1
ATOM 762 O O . GLU A 1 101 ? 26.182 25.166 11.503 1.00 23.73 297 GLU A O 1
ATOM 768 N N . LYS A 1 102 ? 24.212 25.770 10.616 1.00 22.27 298 LYS A N 1
ATOM 769 C CA . LYS A 1 102 ? 24.100 27.015 11.350 1.00 22.71 298 LYS A CA 1
ATOM 770 C C . LYS A 1 102 ? 24.005 26.870 12.874 1.00 22.76 298 LYS A C 1
ATOM 771 O O . LYS A 1 102 ? 24.495 27.727 13.618 1.00 22.10 298 LYS A O 1
ATOM 777 N N . THR A 1 103 ? 23.426 25.758 13.335 1.00 21.02 299 THR A N 1
ATOM 778 C CA . THR A 1 103 ? 23.122 25.535 14.754 1.00 21.78 299 THR A CA 1
ATOM 779 C C . THR A 1 103 ? 24.073 24.542 15.415 1.00 21.76 299 THR A C 1
ATOM 780 O O . THR A 1 103 ? 23.893 24.245 16.589 1.00 24.66 299 THR A O 1
ATOM 784 N N . GLY A 1 104 ? 25.019 24.001 14.652 1.00 21.48 300 GLY A N 1
ATOM 785 C CA . GLY A 1 104 ? 26.021 23.062 15.141 1.00 21.27 300 GLY A CA 1
ATOM 786 C C . GLY A 1 104 ? 25.583 21.631 15.370 1.00 21.24 300 GLY A C 1
ATOM 787 O O . GLY A 1 104 ? 26.195 20.879 16.132 1.00 22.51 300 GLY A O 1
ATOM 788 N N . HIS A 1 105 ? 24.538 21.226 14.674 1.00 19.17 301 HIS A N 1
ATOM 789 C CA . HIS A 1 105 ? 24.073 19.841 14.734 1.00 18.65 301 HIS A CA 1
ATOM 790 C C . HIS A 1 105 ? 24.702 18.975 13.636 1.00 19.26 301 HIS A C 1
ATOM 791 O O . HIS A 1 105 ? 25.183 19.485 12.649 1.00 20.84 301 HIS A O 1
ATOM 798 N N . LYS A 1 106 ? 24.702 17.678 13.853 1.00 19.42 302 LYS A N 1
ATOM 799 C CA . LYS A 1 106 ? 25.208 16.680 12.926 1.00 20.67 302 LYS A CA 1
ATOM 800 C C . LYS A 1 106 ? 24.098 16.157 12.015 1.00 19.51 302 LYS A C 1
ATOM 801 O O . LYS A 1 106 ? 22.978 15.960 12.463 1.00 17.94 302 LYS A O 1
ATOM 807 N N . LEU A 1 107 ? 24.464 15.823 10.790 1.00 19.46 303 LEU A N 1
ATOM 808 C CA . LEU A 1 107 ? 23.582 15.175 9.806 1.00 19.65 303 LEU A CA 1
ATOM 809 C C . LEU A 1 107 ? 23.896 13.685 9.666 1.00 20.22 303 LEU A C 1
ATOM 810 O O . LEU A 1 107 ? 25.067 13.262 9.564 1.00 19.64 303 LEU A O 1
ATOM 815 N N . GLN A 1 108 ? 22.848 12.890 9.638 1.00 18.57 304 GLN A N 1
ATOM 816 C CA . GLN A 1 108 ? 22.875 11.497 9.175 1.00 19.19 304 GLN A CA 1
ATOM 817 C C . GLN A 1 108 ? 22.552 11.553 7.696 1.00 19.41 304 GLN A C 1
ATOM 818 O O . GLN A 1 108 ? 21.410 11.832 7.324 1.00 19.96 304 GLN A O 1
ATOM 824 N N . PRO A 1 109 ? 23.554 11.328 6.847 1.00 18.71 305 PRO A N 1
ATOM 825 C CA . PRO A 1 109 ? 23.435 11.653 5.422 1.00 18.28 305 PRO A CA 1
ATOM 826 C C . PRO A 1 109 ? 22.532 10.704 4.649 1.00 17.02 305 PRO A C 1
ATOM 827 O O . PRO A 1 109 ? 22.173 9.621 5.132 1.00 17.54 305 PRO A O 1
ATOM 831 N N . PRO A 1 110 ? 22.125 11.099 3.440 1.00 15.88 306 PRO A N 1
ATOM 832 C CA . PRO A 1 110 ? 21.301 10.208 2.613 1.00 15.68 306 PRO A CA 1
ATOM 833 C C . PRO A 1 110 ? 22.005 8.892 2.298 1.00 16.46 306 PRO A C 1
ATOM 834 O O . PRO A 1 110 ? 23.232 8.791 2.350 1.00 17.09 306 PRO A O 1
ATOM 838 N N . LYS A 1 111 ? 21.233 7.873 1.967 1.00 16.11 307 LYS A N 1
ATOM 839 C CA . LYS A 1 111 ? 21.818 6.571 1.656 1.00 18.79 307 LYS A CA 1
ATOM 840 C C . LYS A 1 111 ? 22.851 6.722 0.549 1.00 19.49 307 LYS A C 1
ATOM 841 O O . LYS A 1 111 ? 22.603 7.354 -0.488 1.00 19.89 307 LYS A O 1
ATOM 847 N N . GLY A 1 112 ? 23.999 6.117 0.783 1.00 21.08 308 GLY A N 1
ATOM 848 C CA . GLY A 1 112 ? 25.084 6.108 -0.183 1.00 21.77 308 GLY A CA 1
ATOM 849 C C . GLY A 1 112 ? 26.076 7.246 -0.009 1.00 22.68 308 GLY A C 1
ATOM 850 O O . GLY A 1 112 ? 27.065 7.289 -0.738 1.00 23.78 308 GLY A O 1
ATOM 851 N N . TYR A 1 113 ? 25.802 8.153 0.930 1.00 22.51 309 TYR A N 1
ATOM 852 C CA . TYR A 1 113 ? 26.659 9.299 1.243 1.00 22.46 309 TYR A CA 1
ATOM 853 C C . TYR A 1 113 ? 27.338 9.114 2.601 1.00 24.46 309 TYR A C 1
ATOM 854 O O . TYR A 1 113 ? 26.711 8.606 3.551 1.00 24.39 309 TYR A O 1
ATOM 863 N N . LYS A 1 114 ? 28.618 9.493 2.677 1.00 26.43 310 LYS A N 1
ATOM 864 C CA . LYS A 1 114 ? 29.303 9.741 3.937 1.00 28.63 310 LYS A CA 1
ATOM 865 C C . LYS A 1 114 ? 29.012 11.183 4.326 1.00 29.35 310 LYS A C 1
ATOM 866 O O . LYS A 1 114 ? 28.714 12.009 3.459 1.00 29.32 310 LYS A O 1
ATOM 872 N N . GLU A 1 115 ? 29.087 11.474 5.624 1.00 30.68 311 GLU A N 1
ATOM 873 C CA . GLU A 1 115 ? 28.660 12.762 6.165 1.00 32.09 311 GLU A CA 1
ATOM 874 C C . GLU A 1 115 ? 29.380 13.932 5.509 1.00 32.91 311 GLU A C 1
ATOM 875 O O . GLU A 1 115 ? 28.743 14.929 5.148 1.00 32.73 311 GLU A O 1
ATOM 881 N N . GLU A 1 116 ? 30.695 13.807 5.337 1.00 33.51 312 GLU A N 1
ATOM 882 C CA . GLU A 1 116 ? 31.470 14.906 4.740 1.00 33.83 312 GLU A CA 1
ATOM 883 C C . GLU A 1 116 ? 31.410 14.935 3.198 1.00 32.52 312 GLU A C 1
ATOM 884 O O . GLU A 1 116 ? 31.951 15.857 2.578 1.00 32.94 312 GLU A O 1
ATOM 890 N N . GLU A 1 117 ? 30.720 13.956 2.601 1.00 30.57 313 GLU A N 1
ATOM 891 C CA . GLU A 1 117 ? 30.374 13.935 1.17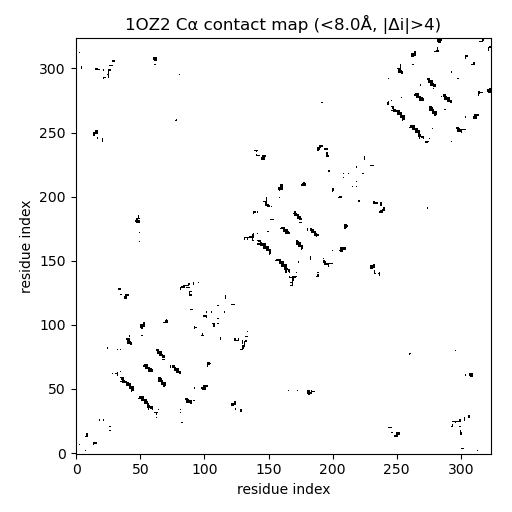2 1.00 29.43 313 GLU A CA 1
ATOM 892 C C . GLU A 1 117 ? 29.081 14.705 0.850 1.00 27.37 313 GLU A C 1
ATOM 893 O O . GLU A 1 117 ? 28.725 14.859 -0.337 1.00 27.78 313 GLU A O 1
ATOM 899 N N . PHE A 1 118 ? 28.366 15.148 1.895 1.00 25.35 314 PHE A N 1
ATOM 900 C CA . PHE A 1 118 ? 27.139 15.938 1.740 1.00 22.34 314 PHE A CA 1
ATOM 901 C C . PHE A 1 118 ? 27.371 17.449 1.852 1.00 21.55 314 PHE A C 1
ATOM 902 O O . PHE A 1 118 ? 27.925 17.949 2.826 1.00 21.92 314 PHE A O 1
ATOM 910 N N . SER A 1 119 ? 26.914 18.165 0.833 1.00 18.46 315 SER A N 1
ATOM 911 C CA . SER A 1 119 ? 26.861 19.607 0.835 1.00 18.95 315 SER A CA 1
ATOM 912 C C . SER A 1 119 ? 25.560 20.002 0.139 1.00 16.34 315 SER A C 1
ATOM 913 O O . SER A 1 119 ? 25.262 19.477 -0.917 1.00 15.65 315 SER A O 1
ATOM 916 N N . TRP A 1 120 ? 24.776 20.907 0.726 1.00 14.80 316 TRP A N 1
ATOM 917 C CA . TRP A 1 120 ? 23.475 21.266 0.153 1.00 13.35 316 TRP A CA 1
ATOM 918 C C . TRP A 1 120 ? 23.556 21.729 -1.307 1.00 12.51 316 TRP A C 1
ATOM 919 O O . TRP A 1 120 ? 22.760 21.331 -2.147 1.00 12.22 316 TRP A O 1
ATOM 930 N N . SER A 1 121 ? 24.496 22.599 -1.637 1.00 12.41 317 SER A N 1
ATOM 931 C CA . SER A 1 121 ? 24.504 23.141 -3.015 1.00 12.70 317 SER A CA 1
ATOM 932 C C . SER A 1 121 ? 24.737 22.041 -4.050 1.00 11.89 317 SER A C 1
ATOM 933 O O . SER A 1 121 ? 24.060 21.980 -5.099 1.00 12.16 317 SER A O 1
ATOM 936 N N . GLN A 1 122 ? 25.659 21.140 -3.756 1.00 11.71 318 GLN A N 1
ATOM 937 C CA . GLN A 1 122 ? 25.920 20.036 -4.661 1.00 12.90 318 GLN A CA 1
ATOM 938 C C . GLN A 1 122 ? 24.802 19.051 -4.667 1.00 11.28 318 GLN A C 1
ATOM 939 O O . GLN A 1 122 ? 24.471 18.482 -5.705 1.00 11.99 318 GLN A O 1
ATOM 945 N N . TYR A 1 123 ? 24.196 18.839 -3.507 1.00 12.13 319 TYR A N 1
ATOM 946 C CA . TYR A 1 123 ? 23.136 17.866 -3.448 1.00 11.03 319 TYR A CA 1
ATOM 947 C C . TYR A 1 123 ? 21.940 18.307 -4.267 1.00 11.66 319 TYR A C 1
ATOM 948 O O . TYR A 1 123 ? 21.309 17.494 -4.974 1.00 10.65 319 TYR A O 1
ATOM 957 N N . LEU A 1 124 ? 21.572 19.581 -4.168 1.00 11.42 320 LEU A N 1
ATOM 958 C CA . LEU A 1 124 ? 20.485 20.100 -4.987 1.00 12.13 320 LEU A CA 1
ATOM 959 C C . LEU A 1 124 ? 20.791 20.021 -6.479 1.00 13.06 320 LEU A C 1
ATOM 960 O O . LEU A 1 124 ? 19.900 19.798 -7.291 1.00 12.97 320 LEU A O 1
ATOM 965 N N . ARG A 1 125 ? 22.028 20.260 -6.875 1.00 13.25 321 ARG A N 1
ATOM 966 C CA . ARG A 1 125 ? 22.427 20.006 -8.262 1.00 13.24 321 ARG A CA 1
ATOM 967 C C . ARG A 1 125 ? 22.270 18.570 -8.696 1.00 14.25 321 ARG A C 1
ATOM 968 O O . ARG A 1 125 ? 21.696 18.287 -9.727 1.00 14.42 321 ARG A O 1
ATOM 976 N N . SER A 1 126 ? 22.747 17.652 -7.862 1.00 14.03 322 SER A N 1
ATOM 977 C CA . SER A 1 126 ? 22.691 16.212 -8.168 1.00 15.11 322 SER A CA 1
ATOM 978 C C . SER A 1 126 ? 21.273 15.720 -8.329 1.00 15.67 322 SER A C 1
ATOM 979 O O . SER A 1 126 ? 21.010 14.885 -9.198 1.00 18.25 322 SER A O 1
ATOM 982 N N . THR A 1 127 ? 20.374 16.180 -7.447 1.00 13.92 323 THR A N 1
ATOM 983 C CA . THR A 1 127 ? 19.001 15.715 -7.410 1.00 13.84 323 THR A CA 1
ATOM 984 C C . THR A 1 127 ? 18.048 16.580 -8.227 1.00 13.80 323 THR A C 1
ATOM 985 O O . THR A 1 127 ? 16.860 16.282 -8.304 1.00 14.22 323 THR A O 1
ATOM 989 N N . ARG A 1 128 ? 18.574 17.654 -8.790 1.00 13.73 324 ARG A N 1
ATOM 990 C CA . ARG A 1 128 ? 17.805 18.596 -9.614 1.00 14.16 324 ARG A CA 1
ATOM 991 C C . ARG A 1 128 ? 16.616 19.119 -8.868 1.00 13.79 324 ARG A C 1
ATOM 992 O O . ARG A 1 128 ? 15.517 19.219 -9.410 1.00 15.50 324 ARG A O 1
ATOM 1000 N N . ALA A 1 129 ? 16.832 19.463 -7.612 1.00 13.26 325 ALA A N 1
ATOM 1001 C CA . ALA A 1 129 ? 15.754 19.779 -6.703 1.00 13.71 325 ALA A CA 1
ATOM 1002 C C . ALA A 1 129 ? 15.907 21.163 -6.123 1.00 13.52 325 ALA A C 1
ATOM 1003 O O . ALA A 1 129 ? 16.923 21.831 -6.319 1.00 14.17 325 ALA A O 1
ATOM 1005 N N . GLN A 1 130 ? 14.900 21.581 -5.382 1.00 14.73 326 GLN A N 1
ATOM 1006 C CA . GLN A 1 130 ? 14.931 22.836 -4.641 1.00 15.61 326 GLN A CA 1
ATOM 1007 C C . GLN A 1 130 ? 14.699 22.566 -3.157 1.00 13.96 326 GLN A C 1
ATOM 1008 O O . GLN A 1 130 ? 13.988 21.667 -2.803 1.00 14.50 326 GLN A O 1
ATOM 1014 N N . ALA A 1 131 ? 15.332 23.372 -2.323 1.00 12.70 327 ALA A N 1
ATOM 1015 C CA . ALA A 1 131 ? 15.039 23.401 -0.896 1.00 12.75 327 ALA A CA 1
ATOM 1016 C C . ALA A 1 131 ? 13.775 24.153 -0.595 1.00 12.49 327 ALA A C 1
ATOM 1017 O O . ALA A 1 131 ? 13.488 25.214 -1.198 1.00 13.54 327 ALA A O 1
ATOM 1019 N N . ALA A 1 132 ? 12.978 23.592 0.321 1.00 12.33 328 ALA A N 1
ATOM 1020 C CA . ALA A 1 132 ? 11.818 24.300 0.857 1.00 13.62 328 ALA A CA 1
ATOM 1021 C C . ALA A 1 132 ? 12.278 25.674 1.348 1.00 14.26 328 ALA A C 1
ATOM 1022 O O . ALA A 1 132 ? 13.185 25.760 2.132 1.00 15.21 328 ALA A O 1
ATOM 1024 N N . PRO A 1 133 ? 11.648 26.753 0.911 1.00 16.38 329 PRO A N 1
ATOM 1025 C CA . PRO A 1 133 ? 12.053 28.062 1.416 1.00 17.14 329 PRO A CA 1
ATOM 1026 C C . PRO A 1 133 ? 11.925 28.240 2.918 1.00 17.37 329 PRO A C 1
ATOM 1027 O O . PRO A 1 133 ? 11.038 27.705 3.536 1.00 17.22 329 PRO A O 1
ATOM 1031 N N . LYS A 1 134 ? 12.800 29.055 3.488 1.00 17.72 330 LYS A N 1
ATOM 1032 C CA . LYS A 1 134 ? 12.906 29.295 4.923 1.00 19.76 330 LYS A CA 1
ATOM 1033 C C . LYS A 1 134 ? 11.624 29.861 5.546 1.00 21.83 330 LYS A C 1
ATOM 1034 O O . LYS A 1 134 ? 11.325 29.555 6.719 1.00 24.23 330 LYS A O 1
ATOM 1040 N N . HIS A 1 135 ? 10.872 30.637 4.773 1.00 24.69 331 HIS A N 1
ATOM 1041 C CA . HIS A 1 135 ? 9.650 31.272 5.323 1.00 27.34 331 HIS A CA 1
ATOM 1042 C C . HIS A 1 135 ? 8.462 30.296 5.504 1.00 28.37 331 HIS A C 1
ATOM 1043 O O . HIS A 1 135 ? 7.285 30.703 5.521 1.00 29.57 331 HIS A O 1
ATOM 1050 N N . LEU A 1 136 ? 8.759 29.006 5.610 1.00 28.45 332 LEU A N 1
ATOM 1051 C CA . LEU A 1 136 ? 7.734 28.021 5.945 1.00 27.65 332 LEU A CA 1
ATOM 1052 C C . LEU A 1 136 ? 7.889 27.431 7.326 1.00 27.99 332 LEU A C 1
ATOM 1053 O O . LEU A 1 136 ? 6.970 26.777 7.816 1.00 29.96 332 LEU A O 1
ATOM 1058 N N . PHE A 1 137 ? 9.009 27.637 7.979 1.00 28.93 333 PHE A N 1
ATOM 1059 C CA . PHE A 1 137 ? 9.319 26.854 9.157 1.00 29.01 333 PHE A CA 1
ATOM 1060 C C . PHE A 1 137 ? 9.108 27.582 10.506 1.00 32.70 333 PHE A C 1
ATOM 1061 O O . PHE A 1 137 ? 9.670 28.650 10.757 1.00 32.10 333 PHE A O 1
ATOM 1069 N N . VAL A 1 138 ? 8.332 26.991 11.412 1.00 35.06 334 VAL A N 1
ATOM 1070 C CA . VAL A 1 138 ? 8.153 27.634 12.720 1.00 37.09 334 VAL A CA 1
ATOM 1071 C C . VAL A 1 138 ? 9.438 27.523 13.591 1.00 38.99 334 VAL A C 1
ATOM 1072 O O . VAL A 1 138 ? 9.629 28.312 14.533 1.00 39.45 334 VAL A O 1
ATOM 1076 N N . SER A 1 139 ? 10.328 26.585 13.244 1.00 40.07 335 SER A N 1
ATOM 1077 C CA . SER A 1 139 ? 11.540 26.328 14.034 1.00 41.72 335 SER A CA 1
ATOM 1078 C C . SER A 1 139 ? 12.845 26.373 13.191 1.00 43.30 335 SER A C 1
ATOM 1079 O O . SER A 1 139 ? 13.103 25.525 12.325 1.00 42.64 335 SER A O 1
ATOM 1082 N N . GLN A 1 140 ? 13.665 27.393 13.434 1.00 45.11 336 GLN A N 1
ATOM 1083 C CA . GLN A 1 140 ? 14.948 27.504 12.732 1.00 46.84 336 GLN A CA 1
ATOM 1084 C C . GLN A 1 140 ? 16.022 28.183 13.600 1.00 47.83 336 GLN A C 1
ATOM 1085 O O . GLN A 1 140 ? 16.927 28.857 13.096 1.00 47.83 336 GLN A O 1
ATOM 1091 N N . SER A 1 141 ? 15.929 27.937 14.907 1.00 49.14 337 SER A N 1
ATOM 1092 C CA . SER A 1 141 ? 16.852 28.475 15.919 1.00 49.91 337 SER A CA 1
ATOM 1093 C C . SER A 1 141 ? 16.885 30.000 16.004 1.00 50.11 337 SER A C 1
ATOM 1094 O O . SER A 1 141 ? 17.949 30.603 16.191 1.00 50.35 337 SER A O 1
ATOM 1097 N N . HIS A 1 142 ? 15.703 30.603 15.887 1.00 50.34 338 HIS A N 1
ATOM 1098 C CA . HIS A 1 142 ? 15.508 32.054 16.041 1.00 50.54 338 HIS A CA 1
ATOM 1099 C C . HIS A 1 142 ? 14.733 32.406 17.340 1.00 50.26 338 HIS A C 1
ATOM 1100 O O . HIS A 1 142 ? 14.850 33.525 17.854 1.00 50.44 338 HIS A O 1
ATOM 1107 N N . SER A 1 143 ? 13.943 31.449 17.840 1.00 49.63 339 SER A N 1
ATOM 1108 C CA . SER A 1 143 ? 13.137 31.579 19.065 1.00 49.07 339 SER A CA 1
ATOM 1109 C C . SER A 1 143 ? 14.022 31.517 20.328 1.00 47.96 339 SER A C 1
ATOM 1110 O O . SER A 1 143 ? 15.121 30.921 20.296 1.00 48.03 339 SER A O 1
ATOM 1113 N N . PRO A 1 144 ? 13.547 32.108 21.438 1.00 46.06 340 PRO A N 1
ATOM 1114 C CA . PRO A 1 144 ? 14.312 32.100 22.700 1.00 44.31 340 PRO A CA 1
ATOM 1115 C C . PRO A 1 144 ? 14.393 30.697 23.305 1.00 41.72 340 PRO A C 1
ATOM 1116 O O . PRO A 1 144 ? 13.392 29.986 23.302 1.00 41.17 340 PRO A O 1
ATOM 1120 N N . PRO A 1 145 ? 15.548 30.306 23.826 1.00 38.65 341 PRO A N 1
ATOM 1121 C CA . PRO A 1 145 ? 15.687 28.952 24.380 1.00 36.43 341 PRO A CA 1
ATOM 1122 C C . PRO A 1 145 ? 14.772 28.732 25.596 1.00 33.20 341 PRO A C 1
ATOM 1123 O O . PRO A 1 145 ? 14.327 29.722 26.164 1.00 33.38 341 PRO A O 1
ATOM 1127 N N . PRO A 1 146 ? 14.524 27.481 26.002 1.00 28.78 342 PRO A N 1
ATOM 1128 C CA . PRO A 1 146 ? 13.698 27.171 27.174 1.00 26.57 342 PRO A CA 1
ATOM 1129 C C . PRO A 1 146 ? 14.435 27.629 28.438 1.00 24.95 342 PRO A C 1
ATOM 1130 O O . PRO A 1 146 ? 15.567 27.213 28.657 1.00 26.01 342 PRO A O 1
ATOM 1134 N N . LEU A 1 147 ? 13.796 28.446 29.261 1.00 21.84 343 LEU A N 1
ATOM 1135 C CA . LEU A 1 147 ? 14.516 29.090 30.332 1.00 21.76 343 LEU A CA 1
ATOM 1136 C C . LEU A 1 147 ? 14.982 28.060 31.345 1.00 17.73 343 LEU A C 1
ATOM 1137 O O . LEU A 1 147 ? 14.183 27.291 31.839 1.00 16.95 343 LEU A O 1
ATOM 1142 N N . GLY A 1 148 ? 16.284 28.033 31.610 1.00 15.77 344 GLY A N 1
ATOM 1143 C CA . GLY A 1 148 ? 16.826 27.186 32.658 1.00 15.00 344 GLY A CA 1
ATOM 1144 C C . GLY A 1 148 ? 17.235 25.785 32.282 1.00 14.97 344 GLY A C 1
ATOM 1145 O O . GLY A 1 148 ? 17.742 25.045 33.125 1.00 14.04 344 GLY A O 1
ATOM 1146 N N . PHE A 1 149 ? 16.985 25.384 31.041 1.00 13.92 345 PHE A N 1
ATOM 1147 C CA . PHE A 1 149 ? 17.351 24.047 30.539 1.00 13.89 345 PHE A CA 1
ATOM 1148 C C . PHE A 1 149 ? 18.524 24.202 29.572 1.00 14.69 345 PHE A C 1
ATOM 1149 O O . PHE A 1 149 ? 18.396 24.839 28.514 1.00 17.61 345 PHE A O 1
ATOM 1157 N N . GLN A 1 150 ? 19.684 23.660 29.950 1.00 12.78 346 GLN A N 1
ATOM 1158 C CA . GLN A 1 150 ? 20.892 23.689 29.132 1.00 11.92 346 GLN A CA 1
ATOM 1159 C C . GLN A 1 150 ? 21.399 22.302 28.945 1.00 11.66 346 GLN A C 1
ATOM 1160 O O . GLN A 1 150 ? 21.257 21.450 29.817 1.00 10.59 346 GLN A O 1
ATOM 1166 N N . VAL A 1 151 ? 22.010 22.063 27.794 1.00 10.62 347 VAL A N 1
ATOM 1167 C CA . VAL A 1 151 ? 22.662 20.817 27.547 1.00 11.04 347 VAL A CA 1
ATOM 1168 C C . VAL A 1 151 ? 23.633 20.454 28.698 1.00 10.68 347 VAL A C 1
ATOM 1169 O O . VAL A 1 151 ? 24.433 21.284 29.168 1.00 11.74 347 VAL A O 1
ATOM 1173 N N . GLY A 1 152 ? 23.483 19.225 29.150 1.00 11.12 348 GLY A N 1
ATOM 1174 C CA . GLY A 1 152 ? 24.308 18.684 30.201 1.00 10.01 348 GLY A CA 1
ATOM 1175 C C . GLY A 1 152 ? 23.681 18.649 31.565 1.00 10.74 348 GLY A C 1
ATOM 1176 O O . GLY A 1 152 ? 24.193 17.974 32.445 1.00 12.54 348 GLY A O 1
ATOM 1177 N N . MET A 1 153 ? 22.619 19.399 31.783 1.00 9.88 349 MET A N 1
ATOM 1178 C CA . MET A 1 153 ? 21.909 19.388 33.036 1.00 9.27 349 MET A CA 1
ATOM 1179 C C . MET A 1 153 ? 21.154 18.077 33.211 1.00 9.64 349 MET A C 1
ATOM 1180 O O . MET A 1 153 ? 20.726 17.439 32.230 1.00 10.88 349 MET A O 1
ATOM 1185 N N . LYS A 1 154 ? 20.934 17.716 34.460 1.00 9.88 350 LYS A N 1
ATOM 1186 C CA . LYS A 1 154 ? 20.254 16.465 34.788 1.00 9.63 350 LYS A CA 1
ATOM 1187 C C . LYS A 1 154 ? 18.915 16.667 35.483 1.00 8.99 350 LYS A C 1
ATOM 1188 O O . LYS A 1 154 ? 18.620 17.734 36.030 1.00 9.97 350 LYS A O 1
ATOM 1194 N N . LEU A 1 155 ? 18.038 15.661 35.349 1.00 9.89 351 LEU A N 1
ATOM 1195 C CA . LEU A 1 155 ? 16.672 15.724 35.814 1.00 8.48 351 LEU A CA 1
ATOM 1196 C C . LEU A 1 155 ? 16.151 14.274 35.935 1.00 8.56 351 LEU A C 1
ATOM 1197 O O . LEU A 1 155 ? 16.880 13.316 35.693 1.00 10.28 351 LEU A O 1
ATOM 1202 N N . GLU A 1 156 ? 14.918 14.169 36.398 1.00 10.16 352 GLU A N 1
ATOM 1203 C CA . GLU A 1 156 ? 14.199 12.908 36.486 1.00 11.02 352 GLU A CA 1
ATOM 1204 C C . GLU A 1 156 ? 13.103 12.934 35.424 1.00 11.81 352 GLU A C 1
ATOM 1205 O O . GLU A 1 156 ? 12.445 13.936 35.204 1.00 12.84 352 GLU A O 1
ATOM 1211 N N . ALA A 1 157 ? 12.929 11.842 34.689 1.00 12.28 353 ALA A N 1
ATOM 1212 C CA . ALA A 1 157 ? 11.921 11.823 33.635 1.00 12.94 353 ALA A CA 1
ATOM 1213 C C . ALA A 1 157 ? 11.238 10.463 33.511 1.00 13.56 353 ALA A C 1
ATOM 1214 O O . ALA A 1 157 ? 11.860 9.433 33.720 1.00 13.12 353 ALA A O 1
ATOM 1216 N N . VAL A 1 158 ? 9.959 10.532 33.142 1.00 14.00 354 VAL A N 1
ATOM 1217 C CA . VAL A 1 158 ? 9.133 9.343 32.858 1.00 14.36 354 VAL A CA 1
ATOM 1218 C C . VAL A 1 158 ? 9.645 8.760 31.559 1.00 14.72 354 VAL A C 1
ATOM 1219 O O . VAL A 1 158 ? 9.793 9.487 30.556 1.00 15.66 354 VAL A O 1
ATOM 1223 N N . ASP A 1 159 ? 9.816 7.446 31.536 1.00 17.12 355 ASP A N 1
ATOM 1224 C CA . ASP A 1 159 ? 10.020 6.743 30.244 1.00 17.22 355 ASP A CA 1
ATOM 1225 C C . ASP A 1 159 ? 8.688 6.615 29.550 1.00 19.84 355 ASP A C 1
ATOM 1226 O O . ASP A 1 159 ? 7.862 5.843 30.001 1.00 19.61 355 ASP A O 1
ATOM 1231 N N . ARG A 1 160 ? 8.499 7.408 28.496 1.00 22.18 356 ARG A N 1
ATOM 1232 C CA . ARG A 1 160 ? 7.218 7.529 27.810 1.00 24.83 356 ARG A CA 1
ATOM 1233 C C . ARG A 1 160 ? 6.829 6.225 27.190 1.00 26.03 356 ARG A C 1
ATOM 1234 O O . ARG A 1 160 ? 5.647 5.983 26.932 1.00 26.70 356 ARG A O 1
ATOM 1242 N N . MET A 1 161 ? 7.805 5.384 26.910 1.00 26.49 357 MET A N 1
ATOM 1243 C CA . MET A 1 161 ? 7.477 4.061 26.374 1.00 27.19 357 MET A CA 1
ATOM 1244 C C . MET A 1 161 ? 7.178 3.036 27.456 1.00 26.40 357 MET A C 1
ATOM 1245 O O . MET A 1 161 ? 6.643 1.946 27.177 1.00 26.89 357 MET A O 1
ATOM 1250 N N . ASN A 1 162 ? 7.544 3.356 28.694 1.00 24.85 358 ASN A N 1
ATOM 1251 C CA . ASN A 1 162 ? 7.348 2.501 29.855 1.00 23.67 358 ASN A CA 1
ATOM 1252 C C . A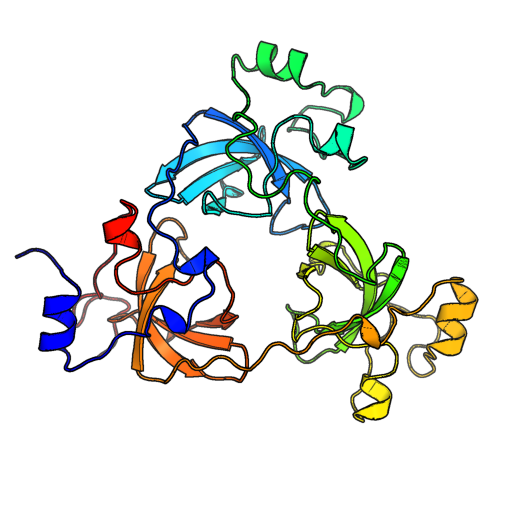SN A 1 162 ? 6.988 3.368 31.082 1.00 23.07 358 ASN A C 1
ATOM 1253 O O . ASN A 1 162 ? 7.825 3.550 32.007 1.00 22.98 358 ASN A O 1
ATOM 1258 N N . PRO A 1 163 ? 5.798 3.980 31.009 1.00 23.64 359 PRO A N 1
ATOM 1259 C CA . PRO A 1 163 ? 5.473 5.138 31.846 1.00 23.51 359 PRO A CA 1
ATOM 1260 C C . PRO A 1 163 ? 5.330 4.887 33.320 1.00 23.40 359 PRO A C 1
ATOM 1261 O O . PRO A 1 163 ? 5.126 5.839 34.042 1.00 24.26 359 PRO A O 1
ATOM 1265 N N . SER A 1 164 ? 5.491 3.653 33.770 1.00 22.72 360 SER A N 1
ATOM 1266 C CA . SER A 1 164 ? 5.563 3.376 35.193 1.00 22.62 360 SER A CA 1
ATOM 1267 C C . SER A 1 164 ? 6.934 3.764 35.800 1.00 21.93 360 SER A C 1
ATOM 1268 O O . SER A 1 164 ? 7.110 3.784 37.021 1.00 21.85 360 SER A O 1
ATOM 1271 N N . LEU A 1 165 ? 7.916 4.050 34.926 1.00 19.77 361 LEU A N 1
ATOM 1272 C CA . LEU A 1 165 ? 9.291 4.281 35.340 1.00 19.29 361 LEU A CA 1
ATOM 1273 C C . LEU A 1 165 ? 9.618 5.770 35.266 1.00 17.01 361 LEU A C 1
ATOM 1274 O O . LEU A 1 165 ? 9.314 6.436 34.271 1.00 18.05 361 LEU A O 1
ATOM 1279 N N . VAL A 1 166 ? 10.200 6.260 36.364 1.00 16.72 362 VAL A N 1
ATOM 1280 C CA . VAL A 1 166 ? 10.807 7.592 36.422 1.00 16.03 362 VAL A CA 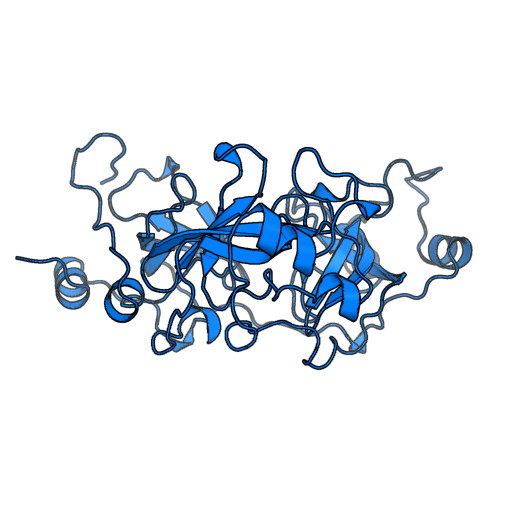1
ATOM 1281 C C . VAL A 1 166 ? 12.261 7.401 36.638 1.00 14.87 362 VAL A C 1
ATOM 1282 O O . VAL A 1 166 ? 12.685 6.715 37.534 1.00 16.16 362 VAL A O 1
ATOM 1286 N N . CYS A 1 167 ? 13.058 8.092 35.816 1.00 13.89 363 CYS A N 1
ATOM 1287 C CA . CYS A 1 167 ? 14.412 7.670 35.548 1.00 14.67 363 CYS A CA 1
ATOM 1288 C C . CYS A 1 167 ? 15.423 8.822 35.520 1.00 12.49 363 CYS A C 1
ATOM 1289 O O . CYS A 1 167 ? 15.080 9.969 35.229 1.00 13.73 363 CYS A O 1
ATOM 1292 N N . VAL A 1 168 ? 16.679 8.484 35.732 1.00 12.04 364 VAL A N 1
ATOM 1293 C CA . VAL A 1 168 ? 17.805 9.461 35.652 1.00 12.27 364 VAL A CA 1
ATOM 1294 C C . VAL A 1 168 ? 17.985 9.880 34.190 1.00 13.13 364 VAL A C 1
ATOM 1295 O O . VAL A 1 168 ? 18.135 9.018 33.311 1.00 13.57 364 VAL A O 1
ATOM 1299 N N . ALA A 1 169 ? 17.971 11.183 33.977 1.00 11.31 365 ALA A N 1
ATOM 1300 C CA . ALA A 1 169 ? 17.995 11.723 32.612 1.00 11.76 365 ALA A CA 1
ATOM 1301 C C . ALA A 1 169 ? 18.809 12.997 32.534 1.00 11.37 365 ALA A C 1
ATOM 1302 O O . ALA A 1 169 ? 19.161 13.603 33.525 1.00 11.32 365 ALA A O 1
ATOM 1304 N N . SER A 1 170 ? 19.133 13.325 31.305 1.00 11.33 366 SER A N 1
ATOM 1305 C CA . SER A 1 170 ? 19.914 14.509 30.974 1.00 11.21 366 SER A CA 1
ATOM 1306 C C . SER A 1 170 ? 19.278 15.246 29.826 1.00 11.99 366 SER A C 1
ATOM 1307 O O . SER A 1 170 ? 18.665 14.661 28.952 1.00 12.34 366 SER A O 1
ATOM 1310 N N . VAL A 1 171 ? 19.542 16.545 29.757 1.00 9.77 367 VAL A N 1
ATOM 1311 C CA . VAL A 1 171 ? 19.238 17.335 28.584 1.00 10.61 367 VAL A CA 1
ATOM 1312 C C . VAL A 1 171 ? 20.374 17.192 27.578 1.00 11.14 367 VAL A C 1
ATOM 1313 O O . VAL A 1 171 ? 21.518 17.489 27.907 1.00 12.79 367 VAL A O 1
ATOM 1317 N N . THR A 1 172 ? 20.096 16.770 26.345 1.00 11.53 368 THR A N 1
ATOM 1318 C CA . THR A 1 172 ? 21.220 16.525 25.402 1.00 12.36 368 THR A CA 1
ATOM 1319 C C . THR A 1 172 ? 21.136 17.396 24.163 1.00 13.37 368 THR A C 1
ATOM 1320 O O . THR A 1 172 ? 22.088 17.453 23.396 1.00 14.99 368 THR A O 1
ATOM 1324 N N . ASP A 1 173 ? 20.066 18.135 23.999 1.00 13.23 369 ASP A N 1
ATOM 1325 C CA . ASP A 1 173 ? 19.959 19.091 22.865 1.00 14.03 369 ASP A CA 1
ATOM 1326 C C . ASP A 1 173 ? 18.923 20.112 23.243 1.00 13.97 369 ASP A C 1
ATOM 1327 O O . ASP A 1 173 ? 18.007 19.825 24.039 1.00 13.68 369 ASP A O 1
ATOM 1332 N N . VAL A 1 174 ? 19.054 21.314 22.692 1.00 14.16 370 VAL A N 1
ATOM 1333 C CA . VAL A 1 174 ? 18.081 22.377 22.928 1.00 14.57 370 VAL A CA 1
ATOM 1334 C C . VAL A 1 174 ? 17.883 23.090 21.585 1.00 16.33 370 VAL A C 1
ATOM 1335 O O . VAL A 1 174 ? 18.847 23.471 20.937 1.00 16.14 370 VAL A O 1
ATOM 1339 N N . VAL A 1 175 ? 16.645 23.185 21.156 1.00 16.71 371 VAL A N 1
ATOM 1340 C CA . VAL A 1 175 ? 16.329 23.802 19.868 1.00 18.85 371 VAL A CA 1
ATOM 1341 C C . VAL A 1 175 ? 15.090 24.637 20.056 1.00 19.54 371 VAL A C 1
ATOM 1342 O O . VAL A 1 175 ? 14.027 24.151 20.441 1.00 20.57 371 VAL A O 1
ATOM 1346 N N . ASP A 1 176 ? 15.241 25.920 19.790 1.00 22.60 372 ASP A N 1
ATOM 1347 C CA . ASP A 1 176 ? 14.174 26.898 19.988 1.00 24.58 372 ASP A CA 1
ATOM 1348 C C . ASP A 1 176 ? 13.579 26.793 21.380 1.00 23.85 372 ASP A C 1
ATOM 1349 O O . ASP A 1 176 ? 14.330 26.875 22.325 1.00 24.44 372 ASP A O 1
ATOM 1354 N N . SER A 1 177 ? 12.296 26.523 21.514 1.00 24.13 373 SER A N 1
ATOM 1355 C CA . SER A 1 177 ? 11.672 26.503 22.837 1.00 24.60 373 SER A CA 1
ATOM 1356 C C . SER A 1 177 ? 11.675 25.147 23.534 1.00 23.09 373 SER A C 1
ATOM 1357 O O . SER A 1 177 ? 11.098 25.027 24.616 1.00 23.71 373 SER A O 1
ATOM 1360 N N . ARG A 1 178 ? 12.312 24.133 22.923 1.00 20.12 374 ARG A N 1
ATOM 1361 C CA . ARG A 1 178 ? 12.234 22.752 23.403 1.00 18.76 374 ARG A CA 1
ATOM 1362 C C . ARG A 1 178 ? 13.624 22.172 23.702 1.00 15.33 374 ARG A C 1
ATOM 1363 O O . ARG A 1 178 ? 14.653 22.664 23.254 1.00 15.55 374 ARG A O 1
ATOM 1371 N N . PHE A 1 179 ? 13.628 21.055 24.410 1.00 14.44 375 PHE A N 1
ATOM 1372 C CA . PHE A 1 179 ? 14.856 20.355 24.703 1.00 14.31 375 PHE A CA 1
ATOM 1373 C C . PHE A 1 179 ? 14.642 18.864 24.630 1.00 13.51 375 PHE A C 1
ATOM 1374 O O . PHE A 1 179 ? 13.519 18.356 24.720 1.00 13.54 375 PHE A O 1
ATOM 1382 N N . LEU A 1 180 ? 15.740 18.148 24.470 1.00 13.60 376 LEU A N 1
ATOM 1383 C CA . LEU A 1 180 ? 15.738 16.711 24.287 1.00 13.67 376 LEU A CA 1
ATOM 1384 C C . LEU A 1 180 ? 16.135 16.016 25.585 1.00 13.08 376 LEU A C 1
ATOM 1385 O O . LEU A 1 180 ? 17.181 16.305 26.156 1.00 12.77 376 LEU A O 1
ATOM 1390 N N . VAL A 1 181 ? 15.281 15.135 26.057 1.00 13.01 377 VAL A N 1
ATOM 1391 C CA . VAL A 1 181 ? 15.472 14.360 27.236 1.00 12.23 377 VAL A CA 1
ATOM 1392 C C . VAL A 1 181 ? 16.048 13.033 26.846 1.00 13.62 377 VAL A C 1
ATOM 1393 O O . VAL A 1 181 ? 15.498 12.335 25.966 1.00 13.93 377 VAL A O 1
ATOM 1397 N N . HIS A 1 182 ? 17.127 12.662 27.500 1.00 11.90 378 HIS A N 1
ATOM 1398 C CA . HIS A 1 182 ? 17.896 11.471 27.211 1.00 12.51 378 HIS A CA 1
ATOM 1399 C C . HIS A 1 182 ? 18.103 10.663 28.467 1.00 12.57 378 HIS A C 1
ATOM 1400 O O . HIS A 1 182 ? 18.408 11.249 29.509 1.00 13.10 378 HIS A O 1
ATOM 1407 N N . PHE A 1 183 ? 17.957 9.342 28.411 1.00 11.94 379 PHE A N 1
ATOM 1408 C CA . PHE A 1 183 ? 18.092 8.505 29.596 1.00 12.34 379 PHE A CA 1
ATOM 1409 C C . PHE A 1 183 ? 19.500 7.991 29.671 1.00 13.49 379 PHE A C 1
ATOM 1410 O O . PHE A 1 183 ? 19.958 7.262 28.793 1.00 13.11 379 PHE A O 1
ATOM 1418 N N . ASP A 1 184 ? 20.232 8.433 30.680 1.00 14.60 380 ASP A N 1
ATOM 1419 C CA . ASP A 1 184 ? 21.649 8.169 30.798 1.00 14.58 380 ASP A CA 1
ATOM 1420 C C . ASP A 1 184 ? 21.979 6.688 30.660 1.00 14.56 380 ASP A C 1
ATOM 1421 O O . ASP A 1 184 ? 21.404 5.861 31.344 1.00 14.44 380 ASP A O 1
ATOM 1426 N N . ASN A 1 185 ? 22.937 6.393 29.793 1.00 14.56 381 ASN A N 1
ATOM 1427 C CA . ASN A 1 185 ? 23.423 5.041 29.464 1.00 17.23 381 ASN A CA 1
ATOM 1428 C C . ASN A 1 185 ? 22.440 4.125 28.751 1.00 17.43 381 ASN A C 1
ATOM 1429 O O . ASN A 1 185 ? 22.713 2.891 28.641 1.00 18.17 381 ASN A O 1
ATOM 1434 N N . TRP A 1 186 ? 21.355 4.679 28.229 1.00 17.35 382 TRP A N 1
ATOM 1435 C CA . TRP A 1 186 ? 20.402 3.904 27.444 1.00 17.64 382 TRP A CA 1
ATOM 1436 C C . TRP A 1 186 ? 20.476 4.384 26.016 1.00 17.93 382 TRP A C 1
ATOM 1437 O O . TRP A 1 186 ? 21.013 5.454 25.719 1.00 17.84 382 TRP A O 1
ATOM 1448 N N . ASP A 1 187 ? 19.866 3.594 25.131 1.00 19.23 383 ASP A N 1
ATOM 1449 C CA . ASP A 1 187 ? 19.758 3.953 23.745 1.00 19.73 383 ASP A CA 1
ATOM 1450 C C . ASP A 1 187 ? 19.049 5.287 23.506 1.00 16.63 383 ASP A C 1
ATOM 1451 O O . ASP A 1 187 ? 18.085 5.591 24.209 1.00 16.60 383 ASP A O 1
ATOM 1456 N N . ASP A 1 188 ? 19.465 6.035 22.487 1.00 16.35 384 ASP A N 1
ATOM 1457 C CA . ASP A 1 188 ? 18.815 7.304 22.148 1.00 16.73 384 ASP A CA 1
ATOM 1458 C C . ASP A 1 188 ? 17.403 7.129 21.603 1.00 14.71 384 ASP A C 1
ATOM 1459 O O . ASP A 1 188 ? 16.652 8.087 21.463 1.00 15.65 384 ASP A O 1
ATOM 1464 N N . THR A 1 189 ? 16.995 5.900 21.234 1.00 14.50 385 THR A N 1
ATOM 1465 C CA . THR A 1 189 ? 15.625 5.766 20.769 1.00 14.07 385 THR A CA 1
ATOM 1466 C C . THR A 1 189 ? 14.555 5.836 21.874 1.00 14.62 385 THR A C 1
ATOM 1467 O O . THR A 1 189 ? 13.362 5.881 21.571 1.00 15.98 385 THR A O 1
ATOM 1471 N N . TYR A 1 190 ? 15.004 5.924 23.139 1.00 14.09 386 TYR A N 1
ATOM 1472 C CA . TYR A 1 190 ? 14.125 6.293 24.250 1.00 14.61 386 TYR A CA 1
ATOM 1473 C C . TYR A 1 190 ? 14.006 7.809 24.516 1.00 14.54 386 TYR A C 1
ATOM 1474 O O . TYR A 1 190 ? 13.190 8.253 25.349 1.00 15.57 386 TYR A O 1
ATOM 1483 N N . ASP A 1 191 ? 14.761 8.617 23.768 1.00 13.37 387 ASP A N 1
ATOM 1484 C CA . ASP A 1 191 ? 14.768 10.055 23.948 1.00 14.26 387 ASP A CA 1
ATOM 1485 C C . ASP A 1 191 ? 13.461 10.654 23.497 1.00 14.96 387 ASP A C 1
ATOM 1486 O O . ASP A 1 191 ? 12.730 10.067 22.631 1.00 16.59 387 ASP A O 1
ATOM 1491 N N . TYR A 1 192 ? 13.101 11.808 24.045 1.00 14.22 388 TYR A N 1
ATOM 1492 C CA . TYR A 1 192 ? 12.010 12.577 23.531 1.00 14.99 388 TYR A CA 1
ATOM 1493 C C . TYR A 1 192 ? 12.162 14.060 23.756 1.00 15.16 388 TYR A C 1
ATOM 1494 O O . TYR A 1 192 ? 12.801 14.485 24.734 1.00 15.81 388 TYR A O 1
ATOM 1503 N N . TRP A 1 193 ? 11.581 14.850 22.863 1.00 15.49 389 TRP A N 1
ATOM 1504 C CA . TRP A 1 193 ? 11.557 16.274 22.933 1.00 15.73 389 TRP A CA 1
ATOM 1505 C C . TRP A 1 193 ? 10.436 16.747 23.837 1.00 17.11 389 TRP A C 1
ATOM 1506 O O . TRP A 1 193 ? 9.310 16.194 23.812 1.00 19.59 389 TRP A O 1
ATOM 1517 N N . CYS A 1 194 ? 10.732 17.878 24.476 1.00 18.02 390 CYS A N 1
ATOM 1518 C CA . CYS A 1 194 ? 10.068 18.381 25.643 1.00 20.36 390 CYS A CA 1
ATOM 1519 C C . CYS A 1 194 ? 10.076 19.865 25.780 1.00 17.92 390 CYS A C 1
ATOM 1520 O O . CYS A 1 194 ? 10.894 20.504 25.216 1.00 17.16 390 CYS A O 1
ATOM 1523 N N . ASP A 1 195 ? 9.160 20.440 26.565 1.00 18.75 391 ASP A N 1
ATOM 1524 C CA . ASP A 1 195 ? 9.261 21.834 26.985 1.00 18.55 391 ASP A CA 1
ATOM 1525 C C . ASP A 1 195 ? 9.158 21.890 28.525 1.00 16.81 391 ASP A C 1
ATOM 1526 O O . ASP A 1 195 ? 8.884 20.864 29.167 1.00 15.14 391 ASP A O 1
ATOM 1531 N N . PRO A 1 196 ? 9.437 23.033 29.123 1.00 15.87 392 PRO A N 1
ATOM 1532 C CA . PRO A 1 196 ? 9.446 23.156 30.592 1.00 14.97 392 PRO A CA 1
ATOM 1533 C C . PRO A 1 196 ? 8.161 22.825 31.292 1.00 15.85 392 PRO A C 1
ATOM 1534 O O . PRO A 1 196 ? 8.211 22.483 32.451 1.00 14.81 392 PRO A O 1
ATOM 1538 N N . SER A 1 197 ? 7.048 22.799 30.558 1.00 15.99 393 SER A N 1
ATOM 1539 C CA . SER A 1 197 ? 5.761 22.494 31.164 1.00 17.31 393 SER A CA 1
ATOM 1540 C C . SER A 1 197 ? 5.385 21.027 31.064 1.00 15.77 393 SER A C 1
ATOM 1541 O O . SER A 1 197 ? 4.305 20.644 31.524 1.00 16.78 393 SER A O 1
ATOM 1544 N N . SER A 1 198 ? 6.249 20.182 30.523 1.00 15.49 394 SER A N 1
ATOM 1545 C CA . SER A 1 198 ? 5.900 18.810 30.342 1.00 15.28 394 SER A CA 1
ATOM 1546 C C . SER A 1 198 ? 5.564 18.123 31.668 1.00 14.79 394 SER A C 1
ATOM 1547 O O . SER A 1 198 ? 6.310 18.229 32.647 1.00 16.34 394 S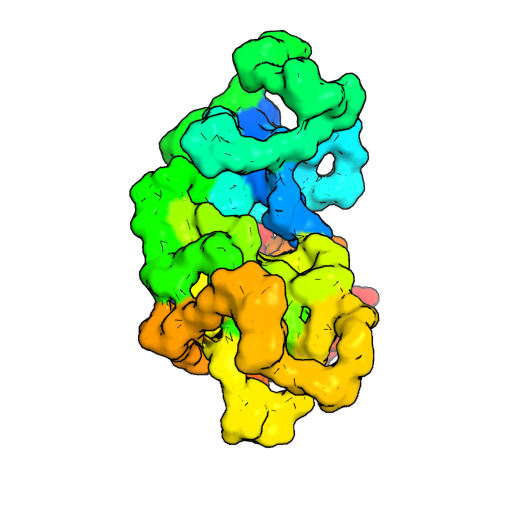ER A O 1
ATOM 1550 N N . PRO A 1 199 ? 4.474 17.372 31.726 1.00 15.97 395 PRO A N 1
ATOM 1551 C CA . PRO A 1 199 ? 4.169 16.600 32.919 1.00 15.49 395 PRO A CA 1
ATOM 1552 C C . PRO A 1 199 ? 5.031 15.363 33.124 1.00 15.55 395 PRO A C 1
ATOM 1553 O O . PRO A 1 199 ? 4.881 14.673 34.119 1.00 18.91 395 PRO A O 1
ATOM 1557 N N . TYR A 1 200 ? 5.941 15.115 32.188 1.00 14.74 396 TYR A N 1
ATOM 1558 C CA . TYR A 1 200 ? 6.768 13.927 32.208 1.00 14.87 396 TYR A CA 1
ATOM 1559 C C . TYR A 1 200 ? 8.177 14.117 32.805 1.00 14.31 396 TYR A C 1
ATOM 1560 O O . TYR A 1 200 ? 8.952 13.168 32.930 1.00 14.57 396 TYR A O 1
ATOM 1569 N N . ILE A 1 201 ? 8.448 15.344 33.226 1.00 13.94 397 ILE A N 1
ATOM 1570 C CA . ILE A 1 201 ? 9.761 15.682 33.768 1.00 14.42 397 ILE A CA 1
ATOM 1571 C C . ILE A 1 201 ? 9.623 16.269 35.153 1.00 14.27 397 ILE A C 1
ATOM 1572 O O . ILE A 1 201 ? 8.615 16.907 35.488 1.00 14.34 397 ILE A O 1
ATOM 1577 N N . HIS A 1 202 ? 10.685 16.080 35.929 1.00 13.55 398 HIS A N 1
ATOM 1578 C CA . HIS A 1 202 ? 10.753 16.497 37.328 1.00 12.43 398 HIS A CA 1
ATOM 1579 C C . HIS A 1 202 ? 12.169 16.887 37.749 1.00 12.89 398 HIS A C 1
ATOM 1580 O O . HIS A 1 202 ? 13.146 16.382 37.198 1.00 11.28 398 HIS A O 1
ATOM 1587 N N . PRO A 1 203 ? 12.325 17.729 38.755 1.00 12.22 399 PRO A N 1
ATOM 1588 C CA . PRO A 1 203 ? 13.677 18.010 39.252 1.00 12.31 399 PRO A CA 1
ATOM 1589 C C . PRO A 1 203 ? 14.324 16.832 39.915 1.00 12.62 399 PRO A C 1
ATOM 1590 O O . PRO A 1 203 ? 13.627 15.943 40.427 1.00 12.47 399 PRO A O 1
ATOM 1594 N N . VAL A 1 204 ? 15.639 16.833 39.912 1.00 12.01 400 VAL A N 1
ATOM 1595 C CA . VAL A 1 204 ? 16.449 15.913 40.699 1.00 11.03 400 VAL A CA 1
ATOM 1596 C C . VAL A 1 204 ? 15.910 15.896 42.095 1.00 12.38 400 VAL A C 1
ATOM 1597 O O . VAL A 1 204 ? 15.697 16.961 42.714 1.00 12.24 400 VAL A O 1
ATOM 1601 N N . GLY A 1 205 ? 15.680 14.687 42.610 1.00 13.60 401 GLY A N 1
ATOM 1602 C CA . GLY A 1 205 ? 15.153 14.520 43.957 1.00 13.70 401 GLY A CA 1
ATOM 1603 C C . GLY A 1 205 ? 13.659 14.345 44.085 1.00 14.97 401 GLY A C 1
ATOM 1604 O O . GLY A 1 205 ? 13.179 14.089 45.201 1.00 16.14 401 GLY A O 1
ATOM 1605 N N . TRP A 1 206 ? 12.907 14.491 43.000 1.00 15.36 402 TRP A N 1
ATOM 1606 C CA . TRP A 1 206 ? 11.459 14.375 43.031 1.00 15.39 402 TRP A CA 1
ATOM 1607 C C . TRP A 1 206 ? 11.036 12.968 43.486 1.00 16.64 402 TRP A C 1
ATOM 1608 O O . TRP A 1 206 ? 10.171 12.845 44.363 1.00 17.38 402 TRP A O 1
ATOM 1619 N N . CYS A 1 207 ? 11.670 11.918 42.964 1.00 16.89 403 CYS A N 1
ATOM 1620 C CA . CYS A 1 207 ? 11.264 10.563 43.320 1.00 18.73 403 CYS A CA 1
ATOM 1621 C C . CYS A 1 207 ? 11.403 10.360 44.823 1.00 19.57 403 CYS A C 1
ATOM 1622 O O . CYS A 1 207 ? 10.492 9.767 45.454 1.00 20.88 403 CYS A O 1
ATOM 1625 N N . GLN A 1 208 ? 12.495 10.841 45.403 1.00 19.63 404 GLN A N 1
ATOM 1626 C CA . GLN A 1 208 ? 12.742 10.676 46.842 1.00 21.75 404 GLN A CA 1
ATOM 1627 C C . GLN A 1 208 ? 11.689 11.422 47.666 1.00 22.26 404 GLN A C 1
ATOM 1628 O O . GLN A 1 208 ? 11.182 10.885 48.666 1.00 21.77 404 GLN A O 1
ATOM 1634 N N . LYS A 1 209 ? 11.311 12.609 47.218 1.00 22.87 405 LYS A N 1
ATOM 1635 C CA . LYS A 1 209 ? 10.301 13.412 47.909 1.00 23.92 405 LYS A CA 1
ATOM 1636 C C . LYS A 1 209 ? 8.900 12.806 47.801 1.00 25.69 405 LYS A C 1
ATOM 1637 O O . LYS A 1 209 ? 8.050 13.049 48.659 1.00 27.17 405 LYS A O 1
ATOM 1643 N N . GLN A 1 210 ? 8.667 12.020 46.759 1.00 26.90 406 GLN A N 1
ATOM 1644 C CA . GLN A 1 210 ? 7.357 11.472 46.459 1.00 28.10 406 GLN A CA 1
ATOM 1645 C C . GLN A 1 210 ? 7.207 10.030 46.954 1.00 28.41 406 GLN A C 1
ATOM 1646 O O . GLN A 1 210 ? 6.130 9.453 46.873 1.00 28.26 406 GLN A O 1
ATOM 1652 N N . GLY A 1 211 ? 8.285 9.448 47.450 1.00 28.66 407 GLY A N 1
ATOM 1653 C CA . GLY A 1 211 ? 8.294 8.040 47.816 1.00 29.53 407 GLY A CA 1
ATOM 1654 C C . GLY A 1 211 ? 8.225 7.083 46.652 1.00 30.27 407 GLY A C 1
ATOM 1655 O O . GLY A 1 211 ? 7.794 5.939 46.808 1.00 30.66 407 GLY A O 1
ATOM 1656 N N . LYS A 1 212 ? 8.646 7.540 45.475 1.00 29.95 408 LYS A N 1
ATOM 1657 C CA . LYS A 1 212 ? 8.570 6.748 44.258 1.00 29.84 408 LYS A CA 1
ATOM 1658 C C . LYS A 1 212 ? 9.970 6.230 43.936 1.00 28.37 408 LYS A C 1
ATOM 1659 O O . LYS A 1 212 ? 10.954 6.940 44.162 1.00 27.99 408 LYS A O 1
ATOM 1665 N N . PRO A 1 213 ? 10.093 4.983 43.471 1.00 26.94 409 PRO A N 1
ATOM 1666 C CA . PRO A 1 213 ? 11.407 4.425 43.129 1.00 25.13 409 PRO A CA 1
ATOM 1667 C C . PRO A 1 213 ? 11.989 5.117 41.857 1.00 23.54 409 PRO A C 1
ATOM 1668 O O . PRO A 1 213 ? 11.253 5.372 40.899 1.00 24.02 409 PRO A O 1
ATOM 1672 N N . LEU A 1 214 ? 13.277 5.396 41.901 1.00 22.37 410 LEU A N 1
ATOM 1673 C CA . LEU A 1 214 ? 13.987 6.068 40.807 1.00 21.10 410 LEU A CA 1
ATOM 1674 C C . LEU A 1 214 ? 14.801 5.026 40.051 1.00 20.52 410 LEU A C 1
ATOM 1675 O O . LEU A 1 214 ? 15.562 4.289 40.653 1.00 21.23 410 LEU A O 1
ATOM 1680 N N . THR A 1 215 ? 14.628 4.959 38.734 1.00 20.70 411 THR A N 1
ATOM 1681 C CA . THR A 1 215 ? 15.385 4.044 37.884 1.00 20.19 411 THR A CA 1
ATOM 1682 C C . THR A 1 215 ? 16.740 4.650 37.541 1.00 20.59 411 THR A C 1
ATOM 1683 O O . THR A 1 215 ? 16.797 5.681 36.894 1.00 17.83 411 THR A O 1
ATOM 1687 N N . PRO A 1 216 ? 17.836 4.037 37.975 1.00 18.22 412 PRO A N 1
ATOM 1688 C CA . PRO A 1 216 ? 19.170 4.576 37.718 1.00 19.10 412 PRO A CA 1
ATOM 1689 C C . PRO A 1 216 ? 19.648 4.333 36.274 1.00 18.21 412 PRO A C 1
ATOM 1690 O O . PRO A 1 216 ? 18.992 3.611 35.553 1.00 19.29 412 PRO A O 1
ATOM 1694 N N . PRO A 1 217 ? 20.769 4.907 35.888 1.00 18.67 413 PRO A N 1
ATOM 1695 C CA . PRO A 1 217 ? 21.316 4.686 34.549 1.00 19.16 413 PRO A CA 1
ATOM 1696 C C . PRO A 1 217 ? 21.526 3.210 34.288 1.00 20.86 413 PRO A C 1
ATOM 1697 O O . PRO A 1 217 ? 21.843 2.458 35.217 1.00 22.35 413 PRO A O 1
ATOM 1701 N N . GLN A 1 218 ? 21.355 2.813 33.037 1.00 22.48 414 GLN A N 1
ATOM 1702 C CA . GLN A 1 218 ? 21.484 1.402 32.686 1.00 23.90 414 GLN A CA 1
ATOM 1703 C C . GLN A 1 218 ? 22.814 0.874 33.218 1.00 24.89 414 GLN A C 1
ATOM 1704 O O . GLN A 1 218 ? 23.881 1.473 33.048 1.00 25.30 414 GLN A O 1
ATOM 1710 N N . ASP A 1 219 ? 22.730 -0.263 33.885 1.00 28.27 415 ASP A N 1
ATOM 1711 C CA . ASP A 1 219 ? 23.907 -0.969 34.418 1.00 31.37 415 ASP A CA 1
ATOM 1712 C C . ASP A 1 219 ? 24.769 -0.184 35.426 1.00 32.61 415 ASP A C 1
ATOM 1713 O O . ASP A 1 219 ? 25.960 -0.446 35.569 1.00 33.96 415 ASP A O 1
ATOM 1718 N N . TYR A 1 220 ? 24.178 0.774 36.132 1.00 33.52 416 TYR A N 1
ATOM 1719 C CA . TYR A 1 220 ? 24.966 1.600 37.051 1.00 34.10 416 TYR A CA 1
ATOM 1720 C C . TYR A 1 220 ? 25.669 0.684 38.054 1.00 34.93 416 TYR A C 1
ATOM 1721 O O . TYR A 1 220 ? 24.991 -0.122 38.671 1.00 34.56 416 TYR A O 1
ATOM 1730 N N . PRO A 1 221 ? 26.989 0.819 38.226 1.00 36.53 417 PRO A N 1
ATOM 1731 C CA . PRO A 1 221 ? 27.722 0.008 39.202 1.00 37.91 417 PRO A CA 1
ATOM 1732 C C . PRO A 1 221 ? 27.075 0.170 40.573 1.00 39.09 417 PRO A C 1
ATOM 1733 O O . PRO A 1 221 ? 27.139 1.252 41.164 1.00 39.35 417 PRO A O 1
ATOM 1737 N N . ASP A 1 222 ? 26.408 -0.893 41.019 1.00 40.63 418 ASP A N 1
ATOM 1738 C CA . ASP A 1 222 ? 25.696 -0.940 42.301 1.00 41.65 418 ASP A CA 1
ATOM 1739 C C . ASP A 1 222 ? 24.355 -0.193 42.292 1.00 41.82 418 ASP A C 1
ATOM 1740 O O . ASP A 1 222 ? 24.184 0.780 43.036 1.00 42.11 418 ASP A O 1
ATOM 1745 N N . PRO A 1 223 ? 23.396 -0.678 41.501 1.00 42.12 419 PRO A N 1
ATOM 1746 C CA . PRO A 1 223 ? 22.147 0.059 41.218 1.00 41.97 419 PRO A CA 1
ATOM 1747 C C . PRO A 1 223 ? 21.363 0.476 42.453 1.00 41.59 419 PRO A C 1
ATOM 1748 O O . PRO A 1 223 ? 20.825 1.593 42.509 1.00 41.15 419 PRO A O 1
ATOM 1752 N N . ASP A 1 224 ? 21.276 -0.433 43.421 1.00 40.53 420 ASP A N 1
ATOM 1753 C CA . ASP A 1 224 ? 20.447 -0.218 44.604 1.00 40.25 420 ASP A CA 1
ATOM 1754 C C . ASP A 1 224 ? 20.893 1.006 45.410 1.00 38.88 420 ASP A C 1
ATOM 1755 O O . ASP A 1 224 ? 20.059 1.702 45.999 1.00 39.72 420 ASP A O 1
ATOM 1760 N N . ASN A 1 225 ? 22.200 1.267 45.413 1.00 36.94 421 ASN A N 1
ATOM 1761 C CA . ASN A 1 225 ? 22.793 2.372 46.171 1.00 35.04 421 ASN A CA 1
ATOM 1762 C C . ASN A 1 225 ? 22.959 3.673 45.357 1.00 32.40 421 ASN A C 1
ATOM 1763 O O . ASN A 1 225 ? 23.735 4.550 45.748 1.00 31.53 421 ASN A O 1
ATOM 1768 N N . PHE A 1 226 ? 22.244 3.800 44.239 1.00 29.36 422 PHE A N 1
ATOM 1769 C CA . PHE A 1 226 ? 22.376 5.004 43.417 1.00 27.30 422 PHE A CA 1
ATOM 1770 C C . PHE A 1 226 ? 22.029 6.226 44.241 1.00 25.87 422 PHE A C 1
ATOM 1771 O O . PHE A 1 226 ? 21.020 6.259 44.926 1.00 26.12 422 PHE A O 1
ATOM 1779 N N . CYS A 1 227 ? 22.858 7.247 44.091 1.00 24.11 423 CYS A N 1
ATOM 1780 C CA . CYS A 1 227 ? 22.789 8.478 44.843 1.00 23.49 423 CYS A CA 1
ATOM 1781 C C . CYS A 1 227 ? 23.041 9.673 43.898 1.00 21.07 423 CYS A C 1
ATOM 1782 O O . CYS A 1 227 ? 24.079 9.772 43.284 1.00 20.20 423 CYS A O 1
ATOM 1785 N N . TRP A 1 228 ? 22.102 10.597 43.820 1.00 19.56 424 TRP A N 1
ATOM 1786 C CA . TRP A 1 228 ? 22.263 11.740 42.923 1.00 19.34 424 TRP A CA 1
ATOM 1787 C C . TRP A 1 228 ? 23.466 12.620 43.296 1.00 19.23 424 TRP A C 1
ATOM 1788 O O . TRP A 1 228 ? 24.190 13.137 42.444 1.00 16.92 424 TRP A O 1
ATOM 1799 N N . GLU A 1 229 ? 23.706 12.807 44.595 1.00 19.44 425 GLU A N 1
ATOM 1800 C CA . GLU A 1 229 ? 24.783 13.673 45.021 1.00 20.44 425 GLU A CA 1
ATOM 1801 C C . GLU A 1 229 ? 26.113 13.129 44.495 1.00 18.90 425 GLU A C 1
ATOM 1802 O O . GLU A 1 229 ? 26.924 13.874 43.979 1.00 18.45 425 GLU A O 1
ATOM 1808 N N . LYS A 1 230 ? 26.271 11.822 44.589 1.00 19.01 426 LYS A N 1
ATOM 1809 C CA . LYS A 1 230 ? 27.451 11.133 44.114 1.00 20.15 426 LYS A CA 1
ATOM 1810 C C . LYS A 1 230 ? 27.540 11.194 42.598 1.00 17.63 426 LYS A C 1
ATOM 1811 O O . LYS A 1 230 ? 28.589 11.515 42.062 1.00 18.25 426 LYS A O 1
ATOM 1817 N N . TYR A 1 231 ? 26.409 10.962 41.944 1.00 17.96 427 TYR A N 1
ATOM 1818 C CA . TYR A 1 231 ? 26.364 10.953 40.478 1.00 15.75 427 TYR A CA 1
ATOM 1819 C C . TYR A 1 231 ? 26.676 12.341 39.897 1.00 15.92 427 TYR A C 1
ATOM 1820 O O . TYR A 1 231 ? 27.423 12.480 38.950 1.00 15.85 427 TYR A O 1
ATOM 1829 N N . LEU A 1 232 ? 26.138 13.393 40.495 1.00 15.39 428 LEU A N 1
ATOM 1830 C CA . LEU A 1 232 ? 26.490 14.736 40.067 1.00 15.82 428 LEU A CA 1
ATOM 1831 C C . LEU A 1 232 ? 27.952 15.118 40.307 1.00 16.62 428 LEU A C 1
ATOM 1832 O O . LEU A 1 232 ? 28.512 15.845 39.540 1.00 16.18 428 LEU A O 1
ATOM 1837 N N . GLU A 1 233 ? 28.548 14.624 41.372 1.00 18.26 429 GLU A N 1
ATOM 1838 C CA . GLU A 1 233 ? 29.965 14.799 41.602 1.00 20.83 429 GLU A CA 1
ATOM 1839 C C . GLU A 1 233 ? 30.808 13.999 40.592 1.00 20.24 429 GLU A C 1
ATOM 1840 O O . GLU A 1 233 ? 31.807 14.514 40.117 1.00 22.10 429 GLU A O 1
ATOM 1846 N N . GLU A 1 234 ? 30.383 12.780 40.273 1.00 19.67 430 GLU A N 1
ATOM 1847 C CA . GLU A 1 234 ? 31.097 11.900 39.331 1.00 20.99 430 GLU A CA 1
ATOM 1848 C C . GLU A 1 234 ? 31.157 12.559 37.952 1.00 20.27 430 GLU A C 1
ATOM 1849 O O . GLU A 1 234 ? 32.217 12.553 37.295 1.00 21.69 430 GLU A O 1
ATOM 1855 N N . THR A 1 235 ? 30.047 13.184 37.556 1.00 18.53 431 THR A N 1
ATOM 1856 C CA . THR A 1 235 ? 29.882 13.744 36.213 1.00 17.77 431 THR A CA 1
ATOM 1857 C C . THR A 1 235 ? 30.242 15.225 36.144 1.00 16.40 431 THR A C 1
ATOM 1858 O O . THR A 1 235 ? 30.451 15.775 35.059 1.00 18.94 431 THR A O 1
ATOM 1862 N N . GLY A 1 236 ? 30.260 15.892 37.291 1.00 14.69 432 GLY A N 1
ATOM 1863 C CA . GLY A 1 236 ? 30.447 17.334 37.311 1.00 13.48 432 GLY A CA 1
ATOM 1864 C C . GLY A 1 236 ? 29.249 18.101 36.784 1.00 12.96 432 GLY A C 1
ATOM 1865 O O . GLY A 1 236 ? 29.369 19.296 36.497 1.00 11.64 432 GLY A O 1
ATOM 1866 N N . ALA A 1 237 ? 28.109 17.429 36.680 1.00 11.33 433 ALA A N 1
ATOM 1867 C CA . ALA A 1 237 ? 26.946 18.027 36.053 1.00 11.24 433 ALA A CA 1
ATOM 1868 C C . ALA A 1 237 ? 26.082 18.718 37.084 1.00 11.58 433 ALA A C 1
ATOM 1869 O O . ALA A 1 237 ? 26.064 18.340 38.260 1.00 13.57 433 ALA A O 1
ATOM 1871 N N . SER A 1 238 ? 25.341 19.734 36.655 1.00 11.49 434 SER A N 1
ATOM 1872 C CA . SER A 1 238 ? 24.342 20.377 37.506 1.00 11.10 434 SER A CA 1
ATOM 1873 C C . SER A 1 238 ? 22.958 19.789 37.265 1.00 9.67 434 SER A C 1
ATOM 1874 O O . SER A 1 238 ? 22.647 19.318 36.181 1.00 10.52 434 SER A O 1
ATOM 1877 N N . ALA A 1 239 ? 22.118 19.880 38.274 1.00 10.12 435 ALA A N 1
ATOM 1878 C CA . ALA A 1 239 ? 20.706 19.617 38.121 1.00 9.01 435 ALA A CA 1
ATOM 1879 C C . ALA A 1 239 ? 20.032 20.815 37.435 1.00 8.39 435 ALA A C 1
ATOM 1880 O O . ALA A 1 239 ? 20.363 21.976 37.707 1.00 9.39 435 ALA A O 1
ATOM 1882 N N . VAL A 1 240 ? 19.048 20.527 36.576 1.00 9.01 436 VAL A N 1
ATOM 1883 C CA . VAL A 1 240 ? 18.155 21.589 36.123 1.00 9.14 436 VAL A CA 1
ATOM 1884 C C . VAL A 1 240 ? 17.562 22.251 37.367 1.00 9.18 436 VAL A C 1
ATOM 1885 O O . VAL A 1 240 ? 17.073 21.547 38.245 1.00 9.72 436 VAL A O 1
ATOM 1889 N N . PRO A 1 241 ? 17.622 23.570 37.496 1.00 9.37 437 PRO A N 1
ATOM 1890 C CA . PRO A 1 241 ? 17.065 24.219 38.670 1.00 9.99 437 PRO A CA 1
ATOM 1891 C C . PRO A 1 241 ? 15.559 24.032 38.778 1.00 9.44 437 PRO A C 1
ATOM 1892 O O . PRO A 1 241 ? 14.863 24.060 37.777 1.00 10.56 437 PRO A O 1
ATOM 1896 N N . THR A 1 242 ? 15.066 23.930 40.013 1.00 11.03 438 THR A N 1
ATOM 1897 C CA . THR A 1 242 ? 13.645 23.703 40.252 1.00 11.20 438 THR A CA 1
ATOM 1898 C C . THR A 1 242 ? 12.788 24.802 39.628 1.00 10.79 438 THR A C 1
ATOM 1899 O O . THR A 1 242 ? 11.740 24.521 39.074 1.00 12.20 438 THR A O 1
ATOM 1903 N N . TRP A 1 243 ? 13.274 26.044 39.598 1.00 10.64 439 TRP A N 1
ATOM 1904 C CA . TRP A 1 243 ? 12.485 27.167 39.115 1.00 10.29 439 TRP A CA 1
ATOM 1905 C C . TRP A 1 243 ? 12.125 26.987 37.634 1.00 11.12 439 TRP A C 1
ATOM 1906 O O . TRP A 1 243 ? 11.164 27.606 37.171 1.00 13.18 439 TRP A O 1
ATOM 1917 N N . ALA A 1 244 ? 12.926 26.240 36.883 1.00 10.77 440 ALA A N 1
ATOM 1918 C CA . ALA A 1 244 ? 12.760 26.089 35.446 1.00 11.55 440 ALA A CA 1
ATOM 1919 C C . ALA A 1 244 ? 11.530 25.240 35.098 1.00 11.96 440 ALA A C 1
ATOM 1920 O O . ALA A 1 244 ? 11.014 25.344 33.972 1.00 12.98 440 ALA A O 1
ATOM 1922 N N . PHE A 1 245 ? 11.116 24.359 36.008 1.00 11.69 441 PHE A N 1
ATOM 1923 C CA . PHE A 1 245 ? 9.989 23.431 35.726 1.00 13.10 441 PHE A CA 1
ATOM 1924 C C . PHE A 1 245 ? 8.677 24.189 35.932 1.00 15.82 441 PHE A C 1
ATOM 1925 O O . PHE A 1 245 ? 8.517 24.933 36.936 1.00 17.91 441 PHE A O 1
ATOM 1933 N N . LYS A 1 246 ? 7.765 24.078 34.967 1.00 16.76 442 LYS A N 1
ATOM 1934 C CA . LYS A 1 246 ? 6.508 24.799 35.053 1.00 20.42 442 LYS A CA 1
ATOM 1935 C C . LYS A 1 246 ? 5.322 23.805 35.008 1.00 22.12 442 LYS A C 1
ATOM 1936 O O . LYS A 1 246 ? 5.505 22.669 34.687 1.00 24.44 442 LYS A O 1
ATOM 1942 N N . VAL A 1 247 ? 4.185 24.194 35.552 1.00 25.17 443 VAL A N 1
ATOM 1943 C CA . VAL A 1 247 ? 3.065 23.246 35.671 1.00 26.37 443 VAL A CA 1
ATOM 1944 C C . VAL A 1 247 ? 2.248 23.397 34.461 1.00 24.52 443 VAL A C 1
ATOM 1945 O O . VAL A 1 247 ? 1.851 24.472 34.143 1.00 28.15 443 VAL A O 1
ATOM 1949 N N . ARG A 1 248 ? 1.966 22.341 33.720 1.00 25.26 444 ARG A N 1
ATOM 1950 C CA . ARG A 1 248 ? 0.864 22.567 32.794 1.00 24.05 444 ARG A CA 1
ATOM 1951 C C . ARG A 1 248 ? -0.411 22.080 33.451 1.00 21.43 444 ARG A C 1
ATOM 1952 O O . ARG A 1 248 ? -0.468 21.075 34.161 1.00 20.49 444 ARG A O 1
ATOM 1960 N N . PRO A 1 249 ? -1.453 22.867 33.291 1.00 20.65 445 PRO A N 1
ATOM 1961 C CA . PRO A 1 249 ? -2.726 22.494 33.904 1.00 20.51 445 PRO A CA 1
ATOM 1962 C C . PRO A 1 249 ? -3.299 21.234 33.240 1.00 18.78 445 PRO A C 1
ATOM 1963 O O . PRO A 1 249 ? -3.077 21.019 32.043 1.00 18.04 445 PRO A O 1
ATOM 1967 N N . PRO A 1 250 ? -3.991 20.410 34.005 1.00 18.24 446 PRO A N 1
ATOM 1968 C CA . PRO A 1 250 ? -4.713 19.296 33.393 1.00 17.27 446 PRO A CA 1
ATOM 1969 C C . PRO A 1 250 ? -5.655 19.829 32.331 1.00 15.73 446 PRO A C 1
ATOM 1970 O O . PRO A 1 250 ? -6.207 20.949 32.463 1.00 16.86 446 PRO A O 1
ATOM 1974 N N . HIS A 1 251 ? -5.851 19.027 31.287 1.00 14.31 447 HIS A N 1
ATOM 1975 C CA . HIS A 1 251 ? -6.765 19.368 30.207 1.00 13.66 447 HIS A CA 1
ATOM 1976 C C . HIS A 1 251 ? -8.203 19.300 30.715 1.00 13.36 447 HIS A C 1
ATOM 1977 O O . HIS A 1 251 ? -8.469 18.754 31.769 1.00 14.37 447 HIS A O 1
ATOM 1984 N N . SER A 1 252 ? -9.117 19.866 29.935 1.00 13.93 448 SER A N 1
ATOM 1985 C CA . SER A 1 252 ? -10.521 19.868 30.276 1.00 13.03 448 SER A CA 1
ATOM 1986 C C . SER A 1 252 ? -11.425 19.164 29.261 1.00 12.72 448 SER A C 1
ATOM 1987 O O . SER A 1 252 ? -12.635 19.392 29.202 1.00 13.30 448 SER A O 1
ATOM 1990 N N . PHE A 1 253 ? -10.865 18.201 28.544 1.00 11.21 449 PHE A N 1
ATOM 1991 C CA . PHE A 1 253 ? -11.704 17.357 27.700 1.00 10.45 449 PHE A CA 1
ATOM 1992 C C . PHE A 1 253 ? -12.538 16.493 28.599 1.00 11.19 449 PHE A C 1
ATOM 1993 O O . PHE A 1 253 ? -12.061 15.945 29.606 1.00 11.51 449 PHE A O 1
ATOM 2001 N N . LEU A 1 254 ? -13.769 16.284 28.177 1.00 10.70 450 LEU A N 1
ATOM 2002 C CA . LEU A 1 254 ? -14.734 15.381 28.850 1.00 11.45 450 LEU A CA 1
ATOM 2003 C C . LEU A 1 254 ? -15.127 14.195 27.987 1.00 10.71 450 LEU A C 1
ATOM 2004 O O . LEU A 1 254 ? -15.197 14.285 26.769 1.00 10.42 450 LEU A O 1
ATOM 2009 N N . VAL A 1 255 ? -15.407 13.047 28.630 1.00 11.84 451 VAL A N 1
ATOM 2010 C CA . VAL A 1 255 ? -15.883 11.877 27.956 1.00 12.24 451 VAL A CA 1
ATOM 2011 C C . VAL A 1 255 ? -17.102 12.243 27.063 1.00 11.22 451 VAL A C 1
ATOM 2012 O O . VAL A 1 255 ? -17.961 13.056 27.455 1.00 11.88 451 VAL A O 1
ATOM 2016 N N . ASN A 1 256 ? -17.098 11.653 25.870 1.00 10.40 452 ASN A N 1
ATOM 2017 C CA . ASN A 1 256 ? -18.137 11.770 24.835 1.00 10.54 452 ASN A CA 1
ATOM 2018 C C . ASN A 1 256 ? -17.983 13.004 23.934 1.00 9.29 452 ASN A C 1
ATOM 2019 O O . ASN A 1 256 ? -18.627 13.048 22.889 1.00 10.65 452 ASN A O 1
ATOM 2024 N N . MET A 1 257 ? -17.132 13.956 24.275 1.00 9.92 453 MET A N 1
ATOM 2025 C CA . MET A 1 257 ? -16.853 15.052 23.368 1.00 8.59 453 MET A CA 1
ATOM 2026 C C . MET A 1 257 ? -16.264 14.530 22.062 1.00 10.52 453 MET A C 1
ATOM 2027 O O . MET A 1 257 ? -15.418 13.614 22.064 1.00 10.36 453 MET A O 1
ATOM 2032 N N . LYS A 1 258 ? -16.667 15.148 20.951 1.00 9.07 454 LYS A N 1
ATOM 2033 C CA . LYS A 1 258 ? -16.184 14.720 19.641 1.00 10.56 454 LYS A CA 1
ATOM 2034 C C . LYS A 1 258 ? -15.108 15.642 19.081 1.00 8.44 454 LYS A C 1
ATOM 2035 O O . LYS A 1 258 ? -15.047 16.837 19.426 1.00 9.63 454 LYS A O 1
ATOM 2041 N N . LEU A 1 259 ? -14.234 15.055 18.261 1.00 8.89 455 LEU A N 1
ATOM 2042 C CA . LEU A 1 259 ? -13.126 15.773 17.665 1.00 8.25 455 LEU A CA 1
ATOM 2043 C C . LEU A 1 259 ? -12.625 14.989 16.440 1.00 8.28 455 LEU A C 1
ATOM 2044 O O . LEU A 1 259 ? -13.285 14.026 16.016 1.00 8.84 455 LEU A O 1
ATOM 2049 N N . GLU A 1 260 ? -11.483 15.364 15.891 1.00 8.91 456 GLU A N 1
ATOM 2050 C CA . GLU A 1 260 ? -10.860 14.702 14.722 1.00 9.57 456 GLU A CA 1
ATOM 2051 C C . GLU A 1 260 ? -9.516 14.206 15.198 1.00 10.21 456 GLU A C 1
ATOM 2052 O O . GLU A 1 260 ? -8.788 14.901 15.925 1.00 10.99 456 GLU A O 1
ATOM 2058 N N . ALA A 1 261 ? -9.137 13.010 14.757 1.00 9.17 457 ALA A N 1
ATOM 2059 C CA . ALA A 1 261 ? -7.827 12.459 15.125 1.00 10.65 457 AL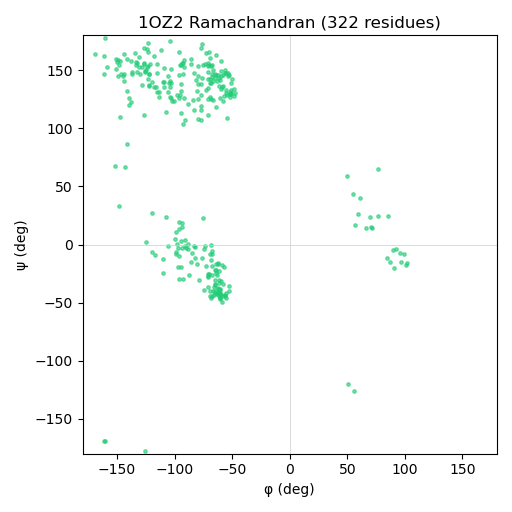A A CA 1
ATOM 2060 C C . ALA A 1 261 ? -7.208 11.671 13.990 1.00 10.67 457 ALA A C 1
ATOM 2061 O O . ALA A 1 261 ? -7.912 10.972 13.268 1.00 10.60 457 ALA A O 1
ATOM 2063 N N . VAL A 1 262 ? -5.882 11.812 13.816 1.00 10.82 458 VAL A N 1
ATOM 2064 C CA . VAL A 1 262 ? -5.121 10.986 12.880 1.00 12.04 458 VAL A CA 1
ATOM 2065 C C . VAL A 1 262 ? -5.217 9.515 13.297 1.00 11.34 458 VAL A C 1
ATOM 2066 O O . VAL A 1 262 ? -5.096 9.175 14.463 1.00 11.58 458 VAL A O 1
ATOM 2070 N N . ASP A 1 263 ? -5.440 8.630 12.298 1.00 11.47 459 ASP A N 1
ATOM 2071 C CA . ASP A 1 263 ? -5.439 7.191 12.483 1.00 13.32 459 ASP A CA 1
ATOM 2072 C C . ASP A 1 263 ? -4.002 6.753 12.737 1.00 15.51 459 ASP A C 1
ATOM 2073 O O . ASP A 1 263 ? -3.143 7.033 11.945 1.00 17.85 459 ASP A O 1
ATOM 2078 N N . ARG A 1 264 ? -3.764 6.058 13.816 1.00 17.24 460 ARG A N 1
ATOM 2079 C CA . ARG A 1 264 ? -2.442 5.588 14.194 1.00 20.75 460 ARG A CA 1
ATOM 2080 C C . ARG A 1 264 ? -1.959 4.469 13.280 1.00 20.78 460 ARG A C 1
ATOM 2081 O O . ARG A 1 264 ? -0.736 4.322 13.105 1.00 23.35 460 ARG A O 1
ATOM 2089 N N . ARG A 1 265 ? -2.879 3.702 12.708 1.00 20.35 461 ARG A N 1
ATOM 2090 C CA . ARG A 1 265 ? -2.501 2.525 11.874 1.00 20.82 461 ARG A CA 1
ATOM 2091 C C . ARG A 1 265 ? -2.264 2.880 10.391 1.00 20.86 461 ARG A C 1
ATOM 2092 O O . ARG A 1 265 ? -1.540 2.186 9.685 1.00 21.47 461 ARG A O 1
ATOM 2100 N N . ASN A 1 266 ? -2.905 3.955 9.938 1.00 18.97 462 ASN A N 1
ATOM 2101 C CA . ASN A 1 266 ? -2.748 4.489 8.596 1.00 18.59 462 ASN A CA 1
ATOM 2102 C C . ASN A 1 266 ? -2.764 6.012 8.737 1.00 16.71 462 ASN A C 1
ATOM 2103 O O . ASN A 1 266 ? -3.814 6.645 8.621 1.00 15.58 462 ASN A O 1
ATOM 2108 N N . PRO A 1 267 ? -1.617 6.599 9.001 1.00 16.61 463 PRO A N 1
ATOM 2109 C CA . PRO A 1 267 ? -1.516 8.010 9.343 1.00 17.28 463 PRO A CA 1
ATOM 2110 C C . PRO A 1 267 ? -1.860 8.994 8.225 1.00 14.93 463 PRO A C 1
ATOM 2111 O O . PRO A 1 267 ? -2.015 10.192 8.463 1.00 16.19 463 PRO A O 1
ATOM 2115 N N . ALA A 1 268 ? -2.050 8.512 7.006 1.00 14.36 464 ALA A N 1
ATOM 2116 C CA . ALA A 1 268 ? -2.633 9.341 5.971 1.00 13.63 464 ALA A CA 1
ATOM 2117 C C . ALA A 1 268 ? -4.055 9.815 6.293 1.00 15.04 464 ALA A C 1
ATOM 2118 O O . ALA A 1 268 ? -4.510 10.872 5.829 1.00 16.32 464 ALA A O 1
ATOM 2120 N N . LEU A 1 269 ? -4.773 8.996 7.036 1.00 12.42 465 LEU A N 1
ATOM 2121 C CA . LEU A 1 269 ? -6.182 9.249 7.307 1.00 12.95 465 LEU A CA 1
ATOM 2122 C C . LEU A 1 269 ? -6.458 9.957 8.637 1.00 11.97 465 LEU A C 1
ATOM 2123 O O . LEU A 1 269 ? -5.775 9.751 9.645 1.00 10.94 465 LEU A O 1
ATOM 2128 N N . ILE A 1 270 ? -7.496 10.809 8.627 1.00 11.52 466 ILE A N 1
ATOM 2129 C CA . ILE A 1 270 ? -8.019 11.466 9.822 1.00 10.96 466 ILE A CA 1
ATOM 2130 C C . ILE A 1 270 ? -9.482 11.076 9.917 1.00 10.49 466 ILE A C 1
ATOM 2131 O O . ILE A 1 270 ? -10.191 11.086 8.900 1.00 11.25 466 ILE A O 1
ATOM 2136 N N . ARG A 1 271 ? -9.930 10.733 11.112 1.00 9.94 467 ARG A N 1
ATOM 2137 C CA . ARG A 1 271 ? -11.263 10.201 11.351 1.00 9.43 467 ARG A CA 1
ATOM 2138 C C . ARG A 1 271 ? -12.056 10.963 12.427 1.00 9.37 467 ARG A C 1
ATOM 2139 O O . ARG A 1 271 ? -11.479 11.592 13.314 1.00 9.98 467 ARG A O 1
ATOM 2147 N N . VAL A 1 272 ? -13.370 10.863 12.326 1.00 9.77 468 VAL A N 1
ATOM 2148 C CA . VAL A 1 272 ? -14.300 11.279 13.357 1.00 9.21 468 VAL A CA 1
ATOM 2149 C C . VAL A 1 272 ? -14.028 10.479 14.609 1.00 10.06 468 VAL A C 1
ATOM 2150 O O . VAL A 1 272 ? -13.873 9.237 14.600 1.00 9.98 468 VAL A O 1
ATOM 2154 N N . ALA A 1 273 ? -13.826 11.205 15.703 1.00 10.26 469 ALA A N 1
ATOM 2155 C CA . ALA A 1 273 ? -13.397 10.647 16.979 1.00 10.29 469 ALA A CA 1
ATOM 2156 C C . ALA A 1 273 ? -14.184 11.153 18.174 1.00 10.10 469 ALA A C 1
ATOM 2157 O O . ALA A 1 273 ? -14.778 12.199 18.126 1.00 10.09 469 ALA A O 1
ATOM 2159 N N . SER A 1 274 ? -14.155 10.346 19.220 1.00 10.96 470 SER A N 1
ATOM 2160 C CA . SER A 1 274 ? -14.805 10.635 20.481 1.00 10.33 470 SER A CA 1
ATOM 2161 C C . SER A 1 274 ? -13.829 10.430 21.647 1.00 11.18 470 SER A C 1
ATOM 2162 O O . SER A 1 274 ? -12.984 9.554 21.605 1.00 12.70 470 SER A O 1
ATOM 2165 N N . VAL A 1 275 ? -13.970 11.222 22.698 1.00 10.73 471 VAL A N 1
ATOM 2166 C CA . VAL A 1 275 ? -13.229 10.989 23.932 1.00 10.32 471 VAL A CA 1
ATOM 2167 C C . VAL A 1 275 ? -13.890 9.838 24.674 1.00 11.34 471 VAL A C 1
ATOM 2168 O O . VAL A 1 275 ? -15.057 9.899 25.092 1.00 11.65 471 VAL A O 1
ATOM 2172 N N . GLU A 1 276 ? -13.128 8.758 24.881 1.00 11.56 472 GLU A N 1
ATOM 2173 C CA . GLU A 1 276 ? -13.641 7.543 25.502 1.00 12.80 472 GLU A CA 1
ATOM 2174 C C . GLU A 1 276 ? -13.340 7.484 27.010 1.00 12.04 472 GLU A C 1
ATOM 2175 O O . GLU A 1 276 ? -14.083 6.910 27.795 1.00 12.44 472 GLU A O 1
ATOM 2181 N N . ASP A 1 277 ? -12.256 8.101 27.402 1.00 11.35 473 ASP A N 1
ATOM 2182 C CA . ASP A 1 277 ? -11.772 8.138 28.790 1.00 11.53 473 ASP A CA 1
ATOM 2183 C C . ASP A 1 277 ? -10.772 9.306 28.917 1.00 12.64 473 ASP A C 1
ATOM 2184 O O . ASP A 1 277 ? -10.276 9.807 27.913 1.00 12.10 473 ASP A O 1
ATOM 2189 N N . VAL A 1 278 ? -10.509 9.729 30.150 1.00 12.94 474 VAL A N 1
ATOM 2190 C CA . VAL A 1 278 ? -9.602 10.853 30.416 1.00 14.33 474 VAL A CA 1
ATOM 2191 C C . VAL A 1 278 ? -8.687 10.528 31.601 1.00 15.43 474 VAL A C 1
ATOM 2192 O O . VAL A 1 278 ? -9.038 9.755 32.483 1.00 15.73 474 VAL A O 1
ATOM 2196 N N . GLU A 1 279 ? -7.489 11.089 31.537 1.00 14.38 475 GLU A N 1
ATOM 2197 C CA . GLU A 1 279 ? -6.543 11.212 32.653 1.00 16.44 475 GLU A CA 1
ATOM 2198 C C . GLU A 1 279 ? -6.187 12.681 32.759 1.00 15.78 475 GLU A C 1
ATOM 2199 O O . GLU A 1 279 ? -6.659 13.518 31.993 1.00 17.00 475 GLU A O 1
ATOM 2205 N N . ASP A 1 280 ? -5.291 13.045 33.683 1.00 15.93 476 ASP A N 1
ATOM 2206 C CA . ASP A 1 280 ? -4.983 14.464 33.841 1.00 16.56 476 ASP A CA 1
ATOM 2207 C C . ASP A 1 280 ? -4.412 15.136 32.582 1.00 13.70 476 ASP A C 1
ATOM 2208 O O . ASP A 1 280 ? -4.761 16.291 32.290 1.00 14.22 476 ASP A O 1
ATOM 2213 N N . HIS A 1 281 ? -3.555 14.417 31.860 1.00 13.88 477 HIS A N 1
ATOM 2214 C CA . HIS A 1 281 ? -2.838 14.948 30.709 1.00 13.55 477 HIS A CA 1
ATOM 2215 C C . HIS A 1 281 ? -2.991 14.177 29.416 1.00 14.10 477 HIS A C 1
ATOM 2216 O O . HIS A 1 281 ? -2.381 14.533 28.441 1.00 14.57 477 HIS A O 1
ATOM 2223 N N . ARG A 1 282 ? -3.791 13.120 29.431 1.00 12.31 478 ARG A N 1
ATOM 2224 C CA . ARG A 1 282 ? -4.041 12.279 28.266 1.00 13.05 478 ARG A CA 1
ATOM 2225 C C . ARG A 1 282 ? -5.553 12.045 28.118 1.00 12.35 478 ARG A C 1
ATOM 2226 O O . ARG A 1 282 ? -6.331 12.149 29.071 1.00 12.50 478 ARG A O 1
ATOM 2234 N N . ILE A 1 283 ? -5.917 11.748 26.874 1.00 12.03 479 ILE A N 1
ATOM 2235 C CA . ILE A 1 283 ? -7.259 11.333 26.497 1.00 12.73 479 ILE A CA 1
ATOM 2236 C C . ILE A 1 283 ? -7.205 10.035 25.762 1.00 12.80 479 ILE A C 1
ATOM 2237 O O . ILE A 1 283 ? -6.246 9.723 25.056 1.00 13.26 479 ILE A O 1
ATOM 2242 N N . LYS A 1 284 ? -8.255 9.249 25.908 1.00 12.69 480 LYS A N 1
ATOM 2243 C CA . LYS A 1 284 ? -8.371 8.017 25.169 1.00 12.47 480 LYS A CA 1
ATOM 2244 C C . LYS A 1 284 ? -9.314 8.268 23.995 1.00 12.21 480 LYS A C 1
ATOM 2245 O O . LYS A 1 284 ? -10.435 8.724 24.204 1.00 13.56 480 LYS A O 1
ATOM 2251 N N . ILE A 1 285 ? -8.866 8.014 22.799 1.00 11.05 481 ILE A N 1
ATOM 2252 C CA . ILE A 1 285 ? -9.599 8.255 21.559 1.00 10.87 481 ILE A CA 1
ATOM 2253 C C . ILE A 1 285 ? -10.306 6.984 21.167 1.00 12.44 481 ILE A C 1
ATOM 2254 O O . ILE A 1 285 ? -9.691 5.899 21.129 1.00 11.56 481 ILE A O 1
ATOM 2259 N N . HIS A 1 286 ? -11.606 7.108 20.838 1.00 10.96 482 HIS A N 1
ATOM 2260 C CA . HIS A 1 286 ? -12.380 6.082 20.187 1.00 10.68 482 HIS A CA 1
ATOM 2261 C C . HIS A 1 286 ? -12.747 6.580 18.805 1.00 10.44 482 HIS A C 1
ATOM 2262 O O . HIS A 1 286 ? -13.266 7.706 18.687 1.00 11.89 482 HIS A O 1
ATOM 2269 N N . PHE A 1 287 ? -12.532 5.780 17.754 1.00 10.23 483 PHE A N 1
ATOM 2270 C CA . PHE A 1 287 ? -12.958 6.199 16.434 1.00 8.82 483 PHE A CA 1
ATOM 2271 C C . PHE A 1 287 ? -14.414 5.745 16.221 1.00 9.80 483 PHE A C 1
ATOM 2272 O O . PHE A 1 287 ? -14.769 4.553 16.244 1.00 10.83 483 PHE A O 1
ATOM 2280 N N . ASP A 1 288 ? -15.304 6.715 15.968 1.00 9.89 484 ASP A N 1
ATOM 2281 C CA . ASP A 1 288 ? -16.712 6.437 15.863 1.00 9.94 484 ASP A CA 1
ATOM 2282 C C . ASP A 1 288 ? -16.990 5.361 14.826 1.00 10.62 484 ASP A C 1
ATOM 2283 O O . ASP A 1 288 ? -16.505 5.400 13.712 1.00 11.10 484 ASP A O 1
ATOM 2288 N N . GLY A 1 289 ? -17.765 4.377 15.235 1.00 9.85 485 GLY A N 1
ATOM 2289 C CA . GLY A 1 289 ? -18.126 3.238 14.374 1.00 9.96 485 GLY A CA 1
ATOM 2290 C C . GLY A 1 289 ? -17.215 2.058 14.426 1.00 11.41 485 GLY A C 1
ATOM 2291 O O . GLY A 1 289 ? -17.638 0.983 14.022 1.00 11.64 485 GLY A O 1
ATOM 2292 N N . TRP A 1 290 ? -15.998 2.241 14.884 1.00 10.20 486 TRP A N 1
ATOM 2293 C CA . TRP A 1 290 ? -14.978 1.205 14.901 1.00 10.52 486 TRP A CA 1
ATOM 2294 C C . TRP A 1 290 ? -14.932 0.434 16.216 1.00 10.70 486 TRP A C 1
ATOM 2295 O O . TRP A 1 290 ? -15.255 0.925 17.271 1.00 11.79 486 TRP A O 1
ATOM 2306 N N . SER A 1 291 ? -14.400 -0.786 16.132 1.00 10.70 487 SER A N 1
ATOM 2307 C CA . SER A 1 291 ? -14.116 -1.582 17.307 1.00 11.44 487 SER A CA 1
ATOM 2308 C C . SER A 1 291 ? -13.334 -0.833 18.368 1.00 11.47 487 SER A C 1
ATOM 2309 O O . SER A 1 291 ? -12.404 -0.081 18.084 1.00 11.89 487 SER A O 1
ATOM 2312 N N . HIS A 1 292 ? -13.678 -1.095 19.610 1.00 11.27 488 HIS A N 1
ATOM 2313 C CA . HIS A 1 292 ? -12.923 -0.602 20.753 1.00 11.36 488 HIS A CA 1
ATOM 2314 C C . HIS A 1 292 ? -11.526 -1.147 20.847 1.00 11.80 488 HIS A C 1
ATOM 2315 O O . HIS A 1 292 ? -10.676 -0.562 21.551 1.00 13.43 488 HIS A O 1
ATOM 2322 N N . GLY A 1 293 ? -11.236 -2.229 20.137 1.00 13.23 489 GLY A N 1
ATOM 2323 C CA . GLY A 1 293 ? -9.870 -2.676 19.997 1.00 14.30 489 GLY A CA 1
ATOM 2324 C C . GLY A 1 293 ? -8.877 -1.682 19.421 1.00 14.93 489 GLY A C 1
ATOM 2325 O O . GLY A 1 293 ? -7.667 -1.776 19.667 1.00 18.33 489 GLY A O 1
ATOM 2326 N N . TYR A 1 294 ? -9.378 -0.654 18.734 1.00 12.71 490 TYR A N 1
ATOM 2327 C CA . TYR A 1 294 ? -8.534 0.384 18.171 1.00 12.29 490 TYR A CA 1
ATOM 2328 C C . TYR A 1 294 ? -8.417 1.636 19.040 1.00 12.79 490 TYR A C 1
ATOM 2329 O O . TYR A 1 294 ? -7.721 2.563 18.679 1.00 15.56 490 TYR A O 1
ATOM 2338 N N . ASP A 1 295 ? -9.130 1.665 20.159 1.00 11.68 491 ASP A N 1
ATOM 2339 C CA . ASP A 1 295 ? -9.028 2.842 21.055 1.00 11.72 491 ASP A CA 1
ATOM 2340 C C . ASP A 1 295 ? -7.605 2.980 21.587 1.00 12.29 491 ASP A C 1
ATOM 2341 O O . ASP A 1 295 ? -6.913 1.981 21.808 1.00 14.44 491 ASP A O 1
ATOM 2346 N N . PHE A 1 296 ? -7.175 4.217 21.776 1.00 12.44 492 PHE A N 1
ATOM 2347 C CA . PHE A 1 296 ? -5.813 4.484 22.160 1.00 12.55 492 PHE A CA 1
ATOM 2348 C C . PHE A 1 296 ? -5.672 5.716 23.009 1.00 11.95 492 PHE A C 1
ATOM 2349 O O . PHE A 1 296 ? -6.385 6.688 22.804 1.00 12.14 492 PHE A O 1
ATOM 2357 N N . TRP A 1 297 ? -4.750 5.701 23.958 1.00 12.26 493 TRP A N 1
ATOM 2358 C CA . TRP A 1 297 ? -4.384 6.866 24.706 1.00 11.50 493 TRP A CA 1
ATOM 2359 C C . TRP A 1 297 ? -3.387 7.759 23.966 1.00 11.32 493 TRP A C 1
ATOM 2360 O O . TRP A 1 297 ? -2.479 7.298 23.274 1.00 14.18 493 TRP A O 1
ATOM 2371 N N . ILE A 1 298 ? -3.601 9.064 24.133 1.00 11.68 494 ILE A N 1
ATOM 2372 C CA . ILE A 1 298 ? -2.755 10.084 23.518 1.00 12.84 494 ILE A CA 1
ATOM 2373 C C . ILE A 1 298 ? -2.638 11.272 24.401 1.00 12.41 494 ILE A C 1
ATOM 2374 O O . ILE A 1 298 ? -3.572 11.655 25.145 1.00 12.08 494 ILE A O 1
ATOM 2379 N N . ASP A 1 299 ? -1.482 11.920 24.367 1.00 13.84 495 ASP A N 1
ATOM 2380 C CA . ASP A 1 299 ? -1.356 13.142 25.131 1.00 14.25 495 ASP A CA 1
ATOM 2381 C C . ASP A 1 299 ? -2.288 14.231 24.593 1.00 13.86 495 ASP A C 1
ATOM 2382 O O . ASP A 1 299 ? -2.472 14.374 23.390 1.00 13.66 495 ASP A O 1
ATOM 2387 N N . ALA A 1 300 ? -2.861 15.037 25.489 1.00 14.71 496 ALA A N 1
ATOM 2388 C CA . ALA A 1 300 ? -3.804 16.064 25.076 1.00 14.94 496 ALA A CA 1
ATOM 2389 C C . ALA A 1 300 ? -3.182 17.138 24.222 1.00 15.62 496 ALA A C 1
ATOM 2390 O O . ALA A 1 300 ? -3.903 17.821 23.514 1.00 17.73 496 ALA A O 1
ATOM 2392 N N . ASP A 1 301 ? -1.872 17.301 24.310 1.00 15.34 497 ASP A N 1
ATOM 2393 C CA . ASP A 1 301 ? -1.151 18.255 23.481 1.00 16.47 497 ASP A CA 1
ATOM 2394 C C . ASP A 1 301 ? -0.532 17.651 22.233 1.00 15.20 497 ASP A C 1
ATOM 2395 O O . ASP A 1 301 ? 0.250 18.305 21.536 1.00 15.69 497 ASP A O 1
ATOM 2400 N N . HIS A 1 302 ? -0.917 16.424 21.883 1.00 13.30 498 HIS A N 1
ATOM 2401 C CA . HIS A 1 302 ? -0.324 15.776 20.727 1.00 13.25 498 HIS A CA 1
ATOM 2402 C C . HIS A 1 302 ? -0.706 16.493 19.435 1.00 13.12 498 HIS A C 1
ATOM 2403 O O . HIS A 1 302 ? -1.851 16.900 19.244 1.00 12.00 498 HIS A O 1
ATOM 2410 N N . PRO A 1 303 ? 0.213 16.627 18.490 1.00 12.43 499 PRO A N 1
ATOM 2411 C CA . PRO A 1 303 ? -0.119 17.398 17.284 1.00 11.62 499 PRO A CA 1
ATOM 2412 C C . PRO A 1 303 ? -1.142 16.765 16.359 1.00 11.51 499 PRO A C 1
ATOM 2413 O O . PRO A 1 303 ? -1.621 17.477 15.453 1.00 13.51 499 PRO A O 1
ATOM 2417 N N . ASP A 1 304 ? -1.524 15.518 16.626 1.00 11.04 500 ASP A N 1
ATOM 2418 C CA . ASP A 1 304 ? -2.406 14.802 15.711 1.00 11.89 500 ASP A CA 1
ATOM 2419 C C . ASP A 1 304 ? -3.823 14.633 16.231 1.00 11.57 500 ASP A C 1
ATOM 2420 O O . ASP A 1 304 ? -4.546 13.770 15.773 1.00 12.08 500 ASP A O 1
ATOM 2425 N N . ILE A 1 305 ? -4.252 15.494 17.131 1.00 11.14 501 ILE A N 1
ATOM 2426 C CA . ILE A 1 305 ? -5.661 15.646 17.469 1.00 11.36 501 ILE A CA 1
ATOM 2427 C C . ILE A 1 305 ? -6.062 17.083 17.224 1.00 11.32 501 ILE A C 1
ATOM 2428 O O . ILE A 1 305 ? -5.280 18.013 17.386 1.00 11.51 501 ILE A O 1
ATOM 2433 N N . HIS A 1 306 ? -7.299 17.276 16.813 1.00 11.01 502 HIS A N 1
ATOM 2434 C CA . HIS A 1 306 ? -7.786 18.562 16.320 1.00 10.38 502 HIS A CA 1
ATOM 2435 C C . HIS A 1 306 ? -9.260 18.750 16.586 1.00 10.01 502 HIS A C 1
ATOM 2436 O O . HIS A 1 306 ? -10.006 17.792 16.715 1.00 10.34 502 HIS A O 1
ATOM 2443 N N . PRO A 1 307 ? -9.710 20.006 16.622 1.00 10.22 503 PRO A N 1
ATOM 2444 C CA . PRO A 1 307 ? -11.131 20.258 16.795 1.00 9.80 503 PRO A CA 1
ATOM 2445 C C . PRO A 1 307 ? -11.937 19.835 15.579 1.00 10.68 503 PRO A C 1
ATOM 2446 O O . PRO A 1 307 ? -11.444 19.835 14.441 1.00 10.59 503 PRO A O 1
ATOM 2450 N N . ALA A 1 308 ? -13.207 19.508 15.783 1.00 9.92 504 ALA A N 1
ATOM 2451 C CA . ALA A 1 308 ? -14.128 19.322 14.683 1.00 11.60 504 ALA A CA 1
ATOM 2452 C C . ALA A 1 308 ? -14.073 20.514 13.745 1.00 11.65 504 ALA A C 1
ATOM 2453 O O . ALA A 1 308 ? -14.092 21.666 14.199 1.00 13.22 504 ALA A O 1
ATOM 2455 N N . GLY A 1 309 ? -13.993 20.210 12.440 1.00 11.73 505 GLY A N 1
ATOM 2456 C CA . GLY A 1 309 ? -13.868 21.229 11.413 1.00 12.83 505 GLY A CA 1
ATOM 2457 C C . GLY A 1 309 ? -12.488 21.417 10.863 1.00 13.01 505 GLY A C 1
ATOM 2458 O O . GLY A 1 309 ? -12.325 22.097 9.842 1.00 12.48 505 GLY A O 1
ATOM 2459 N N . TRP A 1 310 ? -11.466 20.897 11.557 1.00 10.87 506 TRP A N 1
ATOM 2460 C CA . TRP A 1 310 ? -10.106 21.153 11.149 1.00 10.67 506 TRP A CA 1
ATOM 2461 C C . TRP A 1 310 ? -9.844 20.614 9.733 1.00 12.38 506 TRP A C 1
ATOM 2462 O O . TRP A 1 310 ? -9.250 21.307 8.917 1.00 10.89 506 TRP A O 1
ATOM 2473 N N . CYS A 1 311 ? -10.272 19.390 9.440 1.00 11.84 507 CYS A N 1
ATOM 2474 C CA . CYS A 1 311 ? -10.069 18.803 8.117 1.00 12.33 507 CYS A CA 1
ATOM 2475 C C . CYS A 1 311 ? -10.737 19.684 7.033 1.00 12.74 507 CYS A C 1
ATOM 2476 O O . CYS A 1 311 ? -10.107 20.026 6.017 1.00 14.14 507 CYS A O 1
ATOM 2479 N N . SER A 1 312 ? -11.998 20.048 7.236 1.00 13.60 508 SER A N 1
ATOM 2480 C CA . SER A 1 312 ? -12.749 20.828 6.240 1.00 13.50 508 SER A CA 1
ATOM 2481 C C . SER A 1 312 ? -12.073 22.163 5.992 1.00 13.07 508 SER A C 1
ATOM 2482 O O . SER A 1 312 ? -11.902 22.598 4.846 1.00 14.57 508 SER A O 1
ATOM 2485 N N . LYS A 1 313 ? -11.658 22.864 7.067 1.00 12.36 509 LYS A N 1
ATOM 2486 C CA . LYS A 1 313 ? -11.065 24.177 6.958 1.00 12.75 509 LYS A CA 1
ATOM 2487 C C . LYS A 1 313 ? -9.671 24.144 6.350 1.00 12.88 509 LYS A C 1
ATOM 2488 O O . LYS A 1 313 ? -9.243 25.130 5.739 1.00 15.69 509 LYS A O 1
ATOM 2494 N N . THR A 1 314 ? -8.965 23.015 6.518 1.00 11.72 510 THR A N 1
ATOM 2495 C CA . THR A 1 314 ? -7.582 22.936 6.020 1.00 11.66 510 THR A CA 1
ATOM 2496 C C . THR A 1 314 ? -7.465 22.241 4.677 1.00 13.33 510 THR A C 1
ATOM 2497 O O . THR A 1 314 ? -6.388 22.250 4.077 1.00 14.29 510 THR A O 1
ATOM 2501 N N . GLY A 1 315 ? -8.556 21.646 4.187 1.00 13.19 511 GLY A N 1
ATOM 2502 C CA . GLY A 1 315 ? -8.544 20.924 2.927 1.00 13.89 511 GLY A CA 1
ATOM 2503 C C . GLY A 1 315 ? -8.108 19.487 2.962 1.00 13.88 511 GLY A C 1
ATOM 2504 O O . GLY A 1 315 ? -7.594 18.965 1.965 1.00 16.95 511 GLY A O 1
ATOM 2505 N N . HIS A 1 316 ? -8.251 18.831 4.118 1.00 13.68 512 HIS A N 1
ATOM 2506 C CA . HIS A 1 316 ? -7.894 17.425 4.267 1.00 13.61 512 HIS A CA 1
ATOM 2507 C C . HIS A 1 316 ? -9.177 16.587 4.269 1.00 12.86 512 HIS A C 1
ATOM 2508 O O . HIS A 1 316 ? -10.154 17.002 4.894 1.00 14.25 512 HIS A O 1
ATOM 2515 N N . PRO A 1 317 ? -9.205 15.441 3.602 1.00 13.33 513 PRO A N 1
ATOM 2516 C CA . PRO A 1 317 ? -10.369 14.553 3.742 1.00 14.34 513 PRO A CA 1
ATOM 2517 C C . PRO A 1 317 ? -10.569 14.110 5.175 1.00 13.09 513 PRO A C 1
ATOM 2518 O O . PRO A 1 317 ? -9.606 13.844 5.922 1.00 13.11 513 PRO A O 1
ATOM 2522 N N . LEU A 1 318 ? -11.846 13.965 5.534 1.00 12.06 514 LEU A N 1
ATOM 2523 C CA . LEU A 1 318 ? -12.238 13.404 6.811 1.00 11.76 514 LEU A CA 1
ATOM 2524 C C . LEU A 1 318 ? -12.935 12.090 6.611 1.00 11.54 514 LEU A C 1
ATOM 2525 O O . LEU A 1 318 ? -13.891 12.036 5.807 1.00 13.52 514 LEU A O 1
ATOM 2530 N N . GLN A 1 319 ? -12.483 11.036 7.288 1.00 10.79 515 GLN A N 1
ATOM 2531 C CA . GLN A 1 319 ? -13.173 9.756 7.200 1.00 11.05 515 GLN A CA 1
ATOM 2532 C C . GLN A 1 319 ? -14.413 9.764 8.112 1.00 11.01 515 GLN A C 1
ATOM 2533 O O . GLN A 1 319 ? -14.281 10.005 9.307 1.00 11.77 515 GLN A O 1
ATOM 2539 N N . PRO A 1 320 ? -15.597 9.465 7.564 1.00 12.03 516 PRO A N 1
ATOM 2540 C CA . PRO A 1 320 ? -16.789 9.435 8.416 1.00 11.58 516 PRO A CA 1
ATOM 2541 C C . PRO A 1 320 ? -16.778 8.137 9.222 1.00 10.35 516 PRO A C 1
ATOM 2542 O O . PRO A 1 320 ? -15.993 7.234 8.944 1.00 11.70 516 PRO A O 1
ATOM 2546 N N . PRO A 1 321 ? -17.656 8.035 10.204 1.00 11.31 517 PRO A N 1
ATOM 2547 C CA . PRO A 1 321 ? -17.762 6.826 11.023 1.00 11.35 517 PRO A CA 1
ATOM 2548 C C . PRO A 1 321 ? -17.947 5.577 10.179 1.00 11.66 517 PRO A C 1
ATOM 2549 O O . PRO A 1 321 ? -18.612 5.607 9.152 1.00 13.44 517 PRO A O 1
ATOM 2553 N N . LEU A 1 322 ? -17.367 4.472 10.636 1.00 11.57 518 LEU A N 1
ATOM 2554 C CA . LEU A 1 322 ? -17.565 3.178 9.994 1.00 12.96 518 LEU A CA 1
ATOM 2555 C C . LEU A 1 322 ? -19.022 2.802 10.102 1.00 14.13 518 LEU A C 1
ATOM 2556 O O . LEU A 1 322 ? -19.657 2.961 11.156 1.00 15.21 518 LEU A O 1
ATOM 2561 N N . GLY A 1 323 ? -19.537 2.223 9.020 1.00 15.96 519 GLY A N 1
ATOM 2562 C CA . GLY A 1 323 ? -20.938 1.841 8.944 1.00 17.31 519 GLY A CA 1
ATOM 2563 C C . GLY A 1 323 ? -21.286 0.650 9.838 1.00 18.24 519 GLY A C 1
ATOM 2564 O O . GLY A 1 323 ? -20.412 -0.144 10.181 1.00 16.79 519 GLY A O 1
ATOM 2565 N N . PRO A 1 324 ? -22.552 0.514 10.224 1.00 21.38 520 PRO A N 1
ATOM 2566 C CA . PRO A 1 324 ? -22.951 -0.516 11.172 1.00 22.24 520 PRO A CA 1
ATOM 2567 C C . PRO A 1 324 ? -22.819 -1.922 10.594 1.00 23.48 520 PRO A C 1
ATOM 2568 O O . PRO A 1 324 ? -22.999 -2.132 9.383 1.00 22.20 520 PRO A O 1
ATOM 2572 N N . ARG A 1 325 ? -22.432 -2.840 11.461 1.00 24.16 521 ARG A N 1
ATOM 2573 C CA . ARG A 1 325 ? -22.189 -4.223 11.081 1.00 25.87 521 ARG A CA 1
ATOM 2574 C C . ARG A 1 325 ? -21.131 -4.466 9.936 1.00 24.79 521 ARG A C 1
ATOM 2575 O O . ARG A 1 325 ? -21.063 -5.580 9.360 1.00 26.24 521 ARG A O 1
ATOM 2583 N N . GLU A 1 326 ? -20.280 -3.476 9.624 1.00 19.73 522 GLU A N 1
ATOM 2584 C CA . GLU A 1 326 ? -19.098 -3.710 8.783 1.00 16.66 522 GLU A CA 1
ATOM 2585 C C . GLU A 1 326 ? -18.110 -4.579 9.590 1.00 14.76 522 GLU A C 1
ATOM 2586 O O . GLU A 1 326 ? -18.202 -4.641 10.804 1.00 14.28 522 GLU A O 1
ATOM 2592 N N . PRO A 1 327 ? -17.156 -5.250 8.937 1.00 13.17 523 PRO A N 1
ATOM 2593 C CA . PRO A 1 327 ? -16.024 -5.825 9.682 1.00 12.55 523 PRO A CA 1
ATOM 2594 C C . PRO A 1 327 ? -15.385 -4.718 10.509 1.00 12.34 523 PRO A C 1
ATOM 2595 O O . PRO A 1 327 ? -15.360 -3.580 10.065 1.00 12.92 523 PRO A O 1
ATOM 2599 N N . SER A 1 328 ? -14.861 -5.077 11.665 1.00 12.15 524 SER A N 1
ATOM 2600 C CA . SER A 1 328 ? -14.061 -4.182 12.509 1.00 13.34 524 SER A CA 1
ATOM 2601 C C . SER A 1 328 ? -14.916 -3.104 13.173 1.00 13.91 524 SER A C 1
ATOM 2602 O O . SER A 1 328 ? -14.336 -2.137 13.695 1.00 13.96 524 SER A O 1
ATOM 2605 N N . SER A 1 329 ? -16.224 -3.255 13.165 1.00 13.21 525 SER A N 1
ATOM 2606 C CA . SER A 1 329 ? -17.127 -2.211 13.689 1.00 14.93 525 SER A CA 1
ATOM 2607 C C . SER A 1 329 ? -17.552 -2.445 15.111 1.00 16.03 525 SER A C 1
ATOM 2608 O O . SER A 1 329 ? -17.428 -3.559 15.651 1.00 16.73 525 SER A O 1
ATOM 2611 N N . ALA A 1 330 ? -18.108 -1.416 15.737 1.00 15.55 526 ALA A N 1
ATOM 2612 C CA . ALA A 1 330 ? -18.740 -1.566 17.064 1.00 18.03 526 ALA A CA 1
ATOM 2613 C C . ALA A 1 330 ? -20.085 -0.901 17.046 1.00 22.45 526 ALA A C 1
ATOM 2614 O O . ALA A 1 330 ? -20.217 0.131 16.423 1.00 23.49 526 ALA A O 1
ATOM 2616 N N . SER A 1 331 ? -21.009 -1.456 17.833 1.00 26.29 527 SER A N 1
ATOM 2617 C CA . SER A 1 331 ? -22.322 -0.877 18.116 1.00 28.82 527 SER A CA 1
ATOM 2618 C C . SER A 1 331 ? -22.112 0.215 19.179 1.00 29.79 527 SER A C 1
ATOM 2619 O O . SER A 1 331 ? -22.056 -0.119 20.388 1.00 31.40 527 SER A O 1
#

Radius of gyration: 21.68 Å; Cα contacts (8 Å, |Δi|>4): 654; chains: 1; bounding box: 60×38×58 Å

Sequence (324 aa):
ECWSWESYLEEQKAITAPVSLFQDSQAVTHNKNGFKLGMKLEGIDPQHPSMYFILTVAEVCGYRLRLHFDGYSECHDFWVNANSPDIHPAGWFEKTGHKLQPPKGYKEEEFSWSQYLRSTRAQAAPKHLFVSQSHSPPPLGFQVGMKLEAVDRMNPSLVCVASV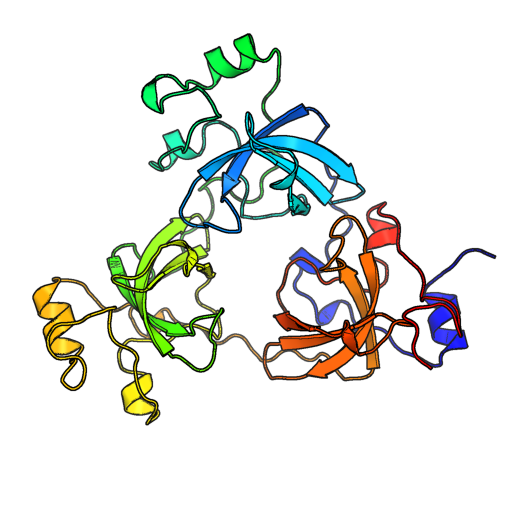TDVVDSRFLVHFDNWDDTYDYWCDPSSPYIHPVGWCQKQGKPLTPPQDYPDPDNFCWEKYLEETGASAVPTWAFKVRPPHSFLVNMKLEAVDRRNPALIRVASVEDVEDHRIKIHFDGWSHGYDFWIDADHPDIHPAGWCSKTGHPLQPPLGPREPSSAS

Solvent-accessible surface area: 17175 Å² total; per-residue (Å²): 216,107,90,44,30,116,56,16,31,113,127,95,184,24,110,39,2,61,86,100,38,12,98,126,70,3,18,34,35,155,63,190,26,24,2,127,136,28,33,19,0,0,0,14,24,52,143,58,12,19,49,4,33,2,0,20,1,28,63,58,26,20,13,2,0,54,0,43,12,8,49,80,63,126,105,100,29,30,30,18,9,7,23,9,48,34,1,3,7,19,14,5,29,144,145,44,68,37,154,4,59,22,5,135,79,74,145,90,177,101,21,61,34,71,86,12,40,146,65,54,227,26,142,29,3,55,113,154,34,15,95,5,39,47,150,47,103,93,10,134,14,4,119,95,36,27,20,0,1,0,15,13,83,102,70,83,85,71,4,8,2,0,8,1,59,16,37,9,16,60,51,0,2,0,29,6,9,100,90,80,44,54,71,5,19,26,7,43,23,26,10,35,32,8,30,28,32,13,65,2,162,178,113,72,69,103,45,33,28,8,62,121,27,111,86,72,146,107,33,55,26,144,116,23,35,143,103,68,70,24,64,34,3,39,98,150,3,35,148,126,58,98,77,36,68,4,109,68,104,15,21,0,1,0,2,13,109,187,67,55,33,50,0,27,1,0,10,0,65,61,54,78,95,48,67,0,58,0,20,10,9,19,49,34,99,71,69,25,33,78,12,23,14,59,45,74,19,0,1,5,22,12,4,0,97,135,22,56,10,82,42,50,65,36,31,28,104,219,89,110,54,32,30,180

CATH classification: 2.30.30.140 (+2 more: 2.30.30.140, 2.30.30.140)

Secondary structure (DSSP, 8-state):
----HHHHHHHHT--BPPGGGS-HHHH---S-----TT-EEEEEETTEEEEEEEEEEEEEETTEEEEEETTS-GGG-EEEETT-TTEE-TTHHHHHTPPEEPPTT--GGG--HHHHHHHHT--BPPGGG-S-SS-SPPPTT--TT-EEEEE-TTSTT-EEEEEEEEEETTEEEEEETTS-GGG-EEE-TT-TTEE-TTHHHHHTPPEEPSTT-SSGGG--HHHHHHHHTPPBPPGGG--PPPPP---TT-EEEEE-SSSTT-EEEEEEEEE-SSEEEEEETTB-GGG-EEEETT-TTEE-TTHHHHHT---BPPPPTT-TTB--

Foldseek 3Di:
DDDDPVVVCVVPVFAADDPVLADCLLADQPDDQPADFFAKWKFAQLQLRLAMAIWTFHDDFQQKTWIDGAQDDPVSIDMDGLADQGIAWPPLCVVPVHFHPYHPPDDRVRDDVVVVCVVSVGHHDDRVRYPFRQPADWQPQADFQAWWWFAQPVHRLAIEIWTFHAITHQKTKIGGAQDHSSSIDIDHLADPGIGWPCPCVVVVHDYAYGPPPPPRVPDDVVVVCVVRVGHHRDRVSHDHDWFGDDDFRHWWWFQQPVDRLAIEIWTFHDDDRFKTWIDGAFFDPVRIGIDGSNDSGIHTRPSCVSRRHDYDYHDDPPDPRGDD